Protein AF-A0A937DSA9-F1 (afdb_monomer_lite)

pLDDT: mean 87.04, std 11.41, range [37.66, 98.75]

Foldseek 3Di:
DAEEEPEDAPDDCVLLVADQAAYEYEAHDPQVLQQQCVVVVQFDQDALGDTGGDFPPDPDDDQQQEEEECDPVPVVQDPDDSRHDYDHPVLVVVVSVVLSVVRHHAYKYKYWFWAAADPVQIFIEIEIERGSVLNVVVVQAGHHDDPVCRHHRDGPAYEAEYAVQFDDCVRSVGPGRWHFYHYNVSRYTYTYVTSHSVSVVVNSLVVCCRPVVVVVHDRDPWDWDADPVRDIDTGDDDVPPCPLVVVVVVVVPDPWAEEEAEQDPVVQVVSCVVPNVRHDHNSSQQKGWPAWDFDQDPVPRDTDTGIDIDTDCVGPVVGHPYYHYPPHHNDYPVND

Secondary structure (DSSP, 8-state):
-EEEES---SS-SGGGT--S-SEEEES--HHHHHHHHHHTTSEEEPTTS-EEE--TT-SS--GGGEEEE-STTTTTTS--SSSSEEE-HHHHHHHHHHHHHHTTT--EEEEEEEESSSTTT-EEEEEEESSHHHHHHHHHHSBPPPHHHHTT---SEEEEEETT----HHHH--SSS-EEEEETTTTEEEEES---THHHHHHHHHHHHHHTGGGT-----EEEEE-TTS-EEEEE--TTSSHHHHHHHHHTTSSS-EEE--SSHHHHHHHHTTT-TT---HHHHHEEEEEEEEEE-TTT--EEEEEEEEE-TT-GGGG-SEEE-TT--S--GGG-

Structure (mmCIF, N/CA/C/O backbone):
data_AF-A0A937DSA9-F1
#
_entry.id   AF-A0A937DSA9-F1
#
loop_
_atom_site.group_PDB
_atom_site.id
_atom_site.type_symbol
_atom_site.label_atom_id
_atom_site.label_alt_id
_atom_site.label_comp_id
_atom_site.label_asym_id
_atom_site.label_entity_id
_atom_site.label_seq_id
_atom_site.pdbx_PDB_ins_code
_atom_site.Cartn_x
_atom_site.Cartn_y
_atom_site.Cartn_z
_atom_site.occupancy
_atom_site.B_iso_or_equiv
_atom_site.auth_seq_id
_atom_site.auth_comp_id
_atom_site.auth_asym_id
_atom_site.auth_atom_id
_atom_site.pdbx_PDB_model_num
ATOM 1 N N . MET A 1 1 ? -23.575 -11.717 -2.572 1.00 65.75 1 MET A N 1
ATOM 2 C CA . MET A 1 1 ? -22.185 -11.310 -2.845 1.00 65.75 1 MET A CA 1
ATOM 3 C C . MET A 1 1 ? -21.667 -12.220 -3.935 1.00 65.75 1 MET A C 1
ATOM 5 O O . MET A 1 1 ? -21.570 -13.418 -3.699 1.00 65.75 1 MET A O 1
ATOM 9 N N . HIS A 1 2 ? -21.428 -11.683 -5.125 1.00 84.00 2 HIS A N 1
ATOM 10 C CA . HIS A 1 2 ? -20.770 -12.436 -6.188 1.00 84.00 2 HIS A CA 1
ATOM 11 C C . HIS A 1 2 ? -19.258 -12.293 -5.998 1.00 84.00 2 HIS A C 1
ATOM 13 O O . HIS A 1 2 ? -18.759 -11.182 -5.804 1.00 84.00 2 HIS A O 1
ATOM 19 N N . GLN A 1 3 ? -18.545 -13.416 -5.975 1.00 86.69 3 GLN A N 1
ATOM 20 C CA . GLN A 1 3 ? -17.091 -13.437 -5.870 1.00 86.69 3 GLN A CA 1
ATOM 21 C C . GLN A 1 3 ? -16.529 -13.877 -7.216 1.00 86.69 3 GLN A C 1
ATOM 23 O O . GLN A 1 3 ? -16.854 -14.962 -7.688 1.00 86.69 3 GLN A O 1
ATOM 28 N N . ALA A 1 4 ? -15.705 -13.034 -7.827 1.00 80.12 4 ALA A N 1
ATOM 29 C CA . ALA A 1 4 ? -15.097 -13.292 -9.127 1.00 80.12 4 ALA A CA 1
ATOM 30 C C . ALA A 1 4 ? -13.593 -13.074 -9.032 1.00 80.12 4 ALA A C 1
ATOM 32 O O . ALA A 1 4 ? -13.147 -12.165 -8.341 1.00 80.12 4 ALA A O 1
ATOM 33 N N . GLY A 1 5 ? -12.785 -13.879 -9.708 1.00 76.56 5 GLY A N 1
ATOM 34 C CA . GLY A 1 5 ? -11.339 -13.732 -9.622 1.00 76.56 5 GLY A CA 1
ATOM 35 C C . GLY A 1 5 ? -10.576 -14.906 -10.199 1.00 76.56 5 GLY A C 1
ATOM 36 O O . GLY A 1 5 ? -11.158 -15.949 -10.472 1.00 76.56 5 GLY A O 1
ATOM 37 N N . PHE A 1 6 ? -9.265 -14.730 -10.372 1.00 75.50 6 PHE A N 1
ATOM 38 C CA . PHE A 1 6 ? -8.400 -15.791 -10.898 1.00 75.50 6 PHE A CA 1
ATOM 39 C C . PHE A 1 6 ? -8.337 -16.992 -9.942 1.00 75.50 6 PHE A C 1
ATOM 41 O O . PHE A 1 6 ? -8.497 -18.130 -10.364 1.00 75.50 6 PHE A O 1
ATOM 48 N N . VAL A 1 7 ? -8.158 -16.715 -8.646 1.00 83.62 7 VAL A N 1
ATOM 49 C CA . VAL A 1 7 ? -8.275 -17.679 -7.545 1.00 83.62 7 VAL A CA 1
ATOM 50 C C . VAL A 1 7 ? -8.908 -16.954 -6.359 1.00 83.62 7 VAL A C 1
ATOM 52 O O . VAL A 1 7 ? -8.457 -15.862 -5.994 1.00 83.62 7 VAL A O 1
ATOM 55 N N . VAL A 1 8 ? -9.946 -17.557 -5.773 1.00 87.25 8 VAL A N 1
ATOM 56 C CA . VAL A 1 8 ? -10.577 -17.087 -4.533 1.00 87.25 8 VAL A CA 1
ATOM 57 C C . VAL A 1 8 ? -9.969 -17.870 -3.358 1.00 87.25 8 VAL A C 1
ATOM 59 O O . VAL A 1 8 ? -10.088 -19.096 -3.333 1.00 87.25 8 VAL A O 1
ATOM 62 N N . PRO A 1 9 ? -9.289 -17.207 -2.407 1.00 86.88 9 PRO A N 1
ATOM 63 C CA . PRO A 1 9 ? -8.631 -17.868 -1.282 1.00 86.88 9 PRO A CA 1
ATOM 64 C C . PRO A 1 9 ? -9.639 -18.410 -0.259 1.00 86.88 9 PRO A C 1
ATOM 66 O O . PRO A 1 9 ? -10.728 -17.862 -0.087 1.00 86.88 9 PRO A O 1
ATOM 69 N N . LYS A 1 10 ? -9.239 -19.441 0.499 1.00 87.94 10 LYS A N 1
ATOM 70 C CA . LYS A 1 10 ? -10.049 -20.023 1.593 1.00 87.94 10 LYS A CA 1
ATOM 71 C C . LYS A 1 10 ? -10.333 -19.039 2.725 1.00 87.94 10 LYS A C 1
ATOM 73 O O . LYS A 1 10 ? -11.391 -19.090 3.346 1.00 87.94 10 LYS A O 1
ATOM 78 N N . PHE A 1 11 ? -9.373 -18.169 3.024 1.00 89.19 11 PHE A N 1
ATOM 79 C CA . PHE A 1 11 ? -9.522 -17.134 4.039 1.00 89.19 11 PHE A CA 1
ATOM 80 C C . PHE A 1 11 ? -10.120 -15.897 3.374 1.00 89.19 11 PHE A C 1
ATOM 82 O O . PHE A 1 11 ? -9.435 -15.256 2.578 1.00 89.19 11 PHE A O 1
ATOM 89 N N . GLY A 1 12 ? -11.378 -15.577 3.682 1.00 89.88 12 GLY A N 1
ATOM 90 C CA . GLY A 1 12 ? -12.133 -14.477 3.080 1.00 89.88 12 GLY A CA 1
ATOM 91 C C . GLY A 1 12 ? -11.946 -13.127 3.783 1.00 89.88 12 GLY A C 1
ATOM 92 O O . GLY A 1 12 ? -10.879 -12.817 4.318 1.00 89.88 12 GLY A O 1
ATOM 93 N N . LEU A 1 13 ? -12.980 -12.284 3.732 1.00 93.38 13 LEU A N 1
ATOM 94 C CA . LEU A 1 13 ? -12.979 -10.919 4.286 1.00 93.38 13 LEU A CA 1
ATOM 95 C C . LEU A 1 13 ? -13.722 -10.805 5.628 1.00 93.38 13 LEU A C 1
ATOM 97 O O . LEU A 1 13 ? -13.821 -9.715 6.191 1.00 93.38 13 LEU A O 1
ATOM 101 N N . GLU A 1 14 ? -14.242 -11.912 6.151 1.00 88.06 14 GLU A N 1
ATOM 102 C CA . GLU A 1 14 ? -15.124 -11.956 7.320 1.00 88.06 14 GLU A CA 1
ATOM 103 C C . GLU A 1 14 ? -14.424 -11.428 8.576 1.00 88.06 14 GLU A C 1
ATOM 105 O O . GLU A 1 14 ? -15.036 -10.727 9.382 1.00 88.06 14 GLU A O 1
ATOM 110 N N . ALA A 1 15 ? -13.121 -11.699 8.707 1.00 88.75 15 ALA A N 1
ATOM 111 C CA . ALA A 1 15 ? -12.294 -11.231 9.819 1.00 88.75 15 ALA A CA 1
ATOM 112 C C . ALA A 1 15 ? -12.165 -9.696 9.881 1.00 88.75 15 ALA A C 1
ATOM 114 O O . ALA A 1 15 ? -11.879 -9.155 10.943 1.00 88.75 15 ALA A O 1
ATOM 115 N N . LEU A 1 16 ? -12.422 -8.988 8.773 1.00 93.75 16 LEU A N 1
ATOM 116 C CA . LEU A 1 16 ? -12.436 -7.520 8.723 1.00 93.75 16 LEU A CA 1
ATOM 117 C C . LEU A 1 16 ? -13.778 -6.930 9.188 1.00 93.75 16 LEU A C 1
ATOM 119 O O . LEU A 1 16 ? -13.956 -5.718 9.198 1.00 93.75 16 LEU A O 1
ATOM 123 N N . GLY A 1 17 ? -14.771 -7.768 9.503 1.00 94.12 17 GLY A N 1
ATOM 124 C CA . GLY A 1 17 ? -16.125 -7.320 9.835 1.00 94.12 17 GLY A CA 1
ATOM 125 C C . GLY A 1 17 ? -16.940 -6.830 8.631 1.00 94.12 17 GLY A C 1
ATOM 126 O O . GLY A 1 17 ? -18.066 -6.363 8.813 1.00 94.12 17 GLY A O 1
ATOM 127 N N . LEU A 1 18 ? -16.413 -6.960 7.407 1.00 94.50 18 LEU A N 1
ATOM 128 C CA . LEU A 1 18 ? -17.115 -6.622 6.169 1.00 94.50 18 LEU A CA 1
ATOM 129 C C . LEU A 1 18 ? -18.318 -7.551 5.959 1.00 94.50 18 LEU A C 1
ATOM 131 O O . LEU A 1 18 ? -18.218 -8.772 6.064 1.00 94.50 18 LEU A O 1
ATOM 135 N N . LYS A 1 19 ? -19.474 -6.958 5.651 1.00 92.00 19 LYS A N 1
ATOM 136 C CA . LYS A 1 19 ? -20.753 -7.657 5.436 1.00 92.00 19 LYS A CA 1
ATOM 137 C C . LYS A 1 19 ? -21.491 -7.038 4.252 1.00 92.00 19 LYS A C 1
ATOM 139 O O . LYS A 1 19 ? -21.158 -5.933 3.844 1.00 92.00 19 LYS A O 1
ATOM 144 N N . ASN A 1 20 ? -22.465 -7.763 3.698 1.00 93.38 20 ASN A N 1
ATOM 145 C CA . ASN A 1 20 ? -23.360 -7.308 2.621 1.00 93.38 20 ASN A CA 1
ATOM 146 C C . ASN A 1 20 ? -22.667 -6.517 1.495 1.00 93.38 20 ASN A C 1
ATOM 148 O O . ASN A 1 20 ? -23.190 -5.500 1.042 1.00 93.38 20 ASN A O 1
ATOM 152 N N . LEU A 1 21 ? -21.479 -6.950 1.069 1.00 95.81 21 LEU A N 1
ATOM 153 C CA . LEU A 1 21 ? -20.767 -6.327 -0.048 1.00 95.81 21 LEU A CA 1
ATOM 154 C C . LEU A 1 21 ? -21.516 -6.580 -1.362 1.00 95.81 21 LEU A C 1
ATOM 156 O O . LEU A 1 21 ? -22.313 -7.522 -1.457 1.00 95.81 21 LEU A O 1
ATOM 160 N N . GLY A 1 22 ? -21.233 -5.747 -2.363 1.00 95.50 22 GLY A N 1
ATOM 161 C CA . GLY A 1 22 ? -21.621 -5.992 -3.749 1.00 95.50 22 GLY A CA 1
ATOM 162 C C . GLY A 1 22 ? -20.823 -7.162 -4.330 1.00 95.50 22 GLY A C 1
ATOM 163 O O . GLY A 1 22 ? -20.915 -8.302 -3.859 1.00 95.50 22 GLY A O 1
ATOM 164 N N . ASN A 1 23 ? -20.027 -6.879 -5.352 1.00 96.06 23 ASN A N 1
ATOM 165 C CA . ASN A 1 23 ? -19.083 -7.827 -5.932 1.00 96.06 23 ASN A CA 1
ATOM 166 C C . ASN A 1 23 ? -17.733 -7.776 -5.209 1.00 96.06 23 ASN A C 1
ATOM 168 O O . ASN A 1 23 ? -17.269 -6.710 -4.807 1.00 96.06 23 ASN A O 1
ATOM 172 N N . VAL A 1 24 ? -17.072 -8.924 -5.075 1.00 97.31 24 VAL A N 1
ATOM 173 C C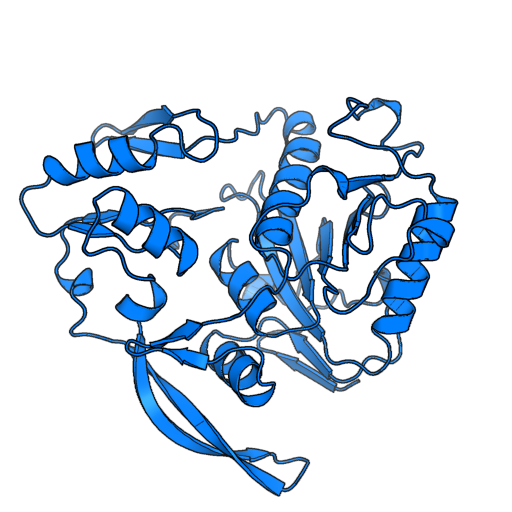A . VAL A 1 24 ? -15.692 -8.996 -4.580 1.00 97.31 24 VAL A CA 1
ATOM 174 C C . VAL A 1 24 ? -14.809 -9.600 -5.662 1.00 97.31 24 VAL A C 1
ATOM 176 O O . VAL A 1 24 ? -14.986 -10.758 -6.044 1.00 97.31 24 VAL A O 1
ATOM 179 N N . TYR A 1 25 ? -13.866 -8.801 -6.155 1.00 97.31 25 TYR A N 1
ATOM 180 C CA . TYR A 1 25 ? -12.974 -9.149 -7.251 1.00 97.31 25 TYR A CA 1
ATOM 181 C C . TYR A 1 25 ? -11.598 -9.564 -6.729 1.00 97.31 25 TYR A C 1
ATOM 183 O O . TYR A 1 25 ? -10.805 -8.724 -6.304 1.00 97.31 25 TYR A O 1
ATOM 191 N N . TRP A 1 26 ? -11.294 -10.854 -6.778 1.00 96.62 26 TRP A N 1
ATOM 192 C CA . TRP A 1 26 ? -10.075 -11.441 -6.235 1.00 96.62 26 TRP A CA 1
ATOM 193 C C . TRP A 1 26 ? -8.975 -11.557 -7.283 1.00 96.62 26 TRP A C 1
ATOM 195 O O . TRP A 1 26 ? -9.138 -12.177 -8.334 1.00 96.62 26 TRP A O 1
ATOM 205 N N . ASN A 1 27 ? -7.809 -11.001 -6.968 1.00 95.44 27 ASN A N 1
ATOM 206 C CA . ASN A 1 27 ? -6.560 -11.248 -7.677 1.00 95.44 27 ASN A CA 1
ATOM 207 C C . ASN A 1 27 ? -6.640 -11.040 -9.206 1.00 95.44 27 ASN A C 1
ATOM 209 O O . ASN A 1 27 ? -5.897 -11.680 -9.950 1.00 95.44 27 ASN A O 1
ATOM 213 N N . LEU A 1 28 ? -7.485 -10.109 -9.679 1.00 94.75 28 LEU A N 1
ATOM 214 C CA . LEU A 1 28 ? -7.704 -9.846 -11.110 1.00 94.75 28 LEU A CA 1
ATOM 215 C C . LEU A 1 28 ? -6.396 -9.627 -11.884 1.00 94.75 28 LEU A C 1
ATOM 217 O O . LEU A 1 28 ? -5.426 -9.076 -11.362 1.00 94.75 28 LEU A O 1
ATOM 221 N N . GLN A 1 29 ? -6.352 -10.025 -13.150 1.00 90.44 29 GLN A N 1
ATOM 222 C CA . GLN A 1 29 ? -5.177 -9.767 -13.982 1.00 90.44 29 GLN A CA 1
ATOM 223 C C . GLN A 1 29 ? -5.177 -8.331 -14.521 1.00 90.44 29 GLN A C 1
ATOM 225 O O . GLN A 1 29 ? -6.181 -7.624 -14.453 1.00 90.44 29 GLN A O 1
ATOM 230 N N . VAL A 1 30 ? -4.025 -7.885 -15.035 1.00 90.94 30 VAL A N 1
ATOM 231 C CA . VAL A 1 30 ? -3.841 -6.506 -15.527 1.00 90.94 30 VAL A CA 1
ATOM 232 C C . VAL A 1 30 ? -4.915 -6.094 -16.545 1.00 90.94 30 VAL A C 1
ATOM 234 O O . VAL A 1 30 ? -5.466 -5.014 -16.351 1.00 90.94 30 VAL A O 1
ATOM 237 N N . PRO A 1 31 ? -5.277 -6.911 -17.560 1.00 91.06 31 PRO A N 1
ATOM 238 C CA . PRO A 1 31 ? -6.318 -6.528 -18.518 1.00 91.06 31 PRO A CA 1
ATOM 239 C C . PRO A 1 31 ? -7.671 -6.248 -17.847 1.00 91.06 31 PRO A C 1
ATOM 241 O O . PRO A 1 31 ? -8.217 -5.162 -18.009 1.00 91.06 31 PRO A O 1
ATOM 244 N N . SER A 1 32 ? -8.135 -7.150 -16.976 1.00 92.88 32 SER A N 1
ATOM 245 C CA . SER A 1 32 ? -9.397 -6.986 -16.241 1.00 92.88 32 SER A CA 1
ATOM 246 C C . SER A 1 32 ? -9.381 -5.764 -15.319 1.00 92.88 32 SER A C 1
ATOM 248 O O . SER A 1 32 ? -10.377 -5.063 -15.195 1.00 92.88 32 SER A O 1
ATOM 250 N N . LEU A 1 33 ? -8.242 -5.458 -14.689 1.00 95.00 33 LEU A N 1
ATOM 251 C CA . LEU A 1 33 ? -8.103 -4.245 -13.878 1.00 95.00 33 LEU A CA 1
ATOM 252 C C . LEU A 1 33 ? -8.172 -2.965 -14.720 1.00 95.00 33 LEU A C 1
ATOM 254 O O . LEU A 1 33 ? -8.719 -1.965 -14.261 1.00 95.00 33 LEU A O 1
ATOM 258 N N . TYR A 1 34 ? -7.620 -2.983 -15.934 1.00 93.94 34 TYR A N 1
ATOM 259 C CA . TYR A 1 34 ? -7.738 -1.872 -16.878 1.00 93.94 34 TYR A CA 1
ATOM 260 C C . TYR A 1 34 ? -9.187 -1.679 -17.334 1.00 93.94 34 TYR A C 1
ATOM 262 O O . TYR A 1 34 ? -9.682 -0.554 -17.318 1.00 93.94 34 TYR A O 1
ATOM 270 N N . GLU A 1 35 ? -9.870 -2.765 -17.695 1.00 93.12 35 GLU A N 1
ATOM 271 C CA . GLU A 1 35 ? -11.277 -2.744 -18.103 1.00 93.12 35 GLU A CA 1
ATOM 272 C C . GLU A 1 35 ? -12.171 -2.188 -16.993 1.00 93.12 35 GLU A C 1
ATOM 274 O O . GLU A 1 35 ? -12.947 -1.266 -17.235 1.00 93.12 35 GLU A O 1
ATOM 279 N N . GLU A 1 36 ? -12.020 -2.680 -15.760 1.00 96.19 36 GLU A N 1
ATOM 280 C CA . GLU A 1 36 ? -12.760 -2.176 -14.601 1.00 96.19 36 GLU A CA 1
ATOM 281 C C . GLU A 1 36 ? -12.474 -0.693 -14.353 1.00 96.19 36 GLU A C 1
ATOM 283 O O . GLU A 1 36 ? -13.411 0.090 -14.187 1.00 96.19 36 GLU A O 1
ATOM 288 N N . ALA A 1 37 ? -11.203 -0.276 -14.386 1.00 96.62 37 ALA A N 1
ATOM 289 C CA . ALA A 1 37 ? -10.831 1.119 -14.161 1.00 96.62 37 ALA A CA 1
ATOM 290 C C . ALA A 1 37 ? -11.440 2.063 -15.214 1.00 96.62 37 ALA A C 1
ATOM 292 O O . ALA A 1 37 ? -11.914 3.149 -14.871 1.00 96.62 37 ALA A O 1
ATOM 293 N N . VAL A 1 38 ? -11.467 1.658 -16.488 1.00 95.12 38 VAL A N 1
ATOM 294 C CA . VAL A 1 38 ? -12.076 2.448 -17.572 1.00 95.12 38 VAL A CA 1
ATOM 295 C C . VAL A 1 38 ? -13.602 2.448 -17.453 1.00 95.12 38 VAL A C 1
ATOM 297 O O . VAL A 1 38 ? -14.215 3.517 -17.471 1.00 95.12 38 VAL A O 1
ATOM 300 N N . ARG A 1 39 ? -14.226 1.279 -17.252 1.00 96.25 39 ARG A N 1
ATOM 301 C CA . ARG A 1 39 ? -15.688 1.130 -17.136 1.00 96.25 39 ARG A CA 1
ATOM 302 C C . ARG A 1 39 ? -16.254 1.937 -15.968 1.00 96.25 39 ARG A C 1
ATOM 304 O O . ARG A 1 39 ? -17.297 2.577 -16.099 1.00 96.25 39 ARG A O 1
ATOM 311 N N . ARG A 1 40 ? -15.532 1.958 -14.845 1.00 95.88 40 ARG A N 1
ATOM 312 C CA . ARG A 1 40 ? -15.874 2.714 -13.628 1.00 95.88 40 ARG A CA 1
ATOM 313 C C . ARG A 1 40 ? -15.462 4.184 -13.679 1.00 95.88 40 ARG A C 1
ATOM 315 O O . ARG A 1 40 ? -15.725 4.913 -12.727 1.00 95.88 40 ARG A O 1
ATOM 322 N N . ARG A 1 41 ? -14.849 4.637 -14.780 1.00 96.44 41 ARG A N 1
ATOM 323 C CA . ARG A 1 41 ? -14.350 6.012 -14.966 1.00 96.44 41 ARG A CA 1
ATOM 324 C C . ARG A 1 41 ? -13.352 6.439 -13.885 1.00 96.44 41 ARG A C 1
ATOM 326 O O . ARG A 1 41 ? -13.283 7.608 -13.514 1.00 96.44 41 ARG A O 1
ATOM 333 N N . GLU A 1 42 ? -12.564 5.492 -13.392 1.00 96.88 42 GLU A N 1
ATOM 334 C CA . GLU A 1 42 ? -11.498 5.737 -12.418 1.00 96.88 42 GLU A CA 1
ATOM 335 C C . GLU A 1 42 ? -10.250 6.351 -13.071 1.00 96.88 42 GLU A C 1
ATOM 337 O O . GLU A 1 42 ? -9.441 7.012 -12.415 1.00 96.88 42 GLU A O 1
ATOM 342 N N . GLY A 1 43 ? -10.085 6.133 -14.376 1.00 93.69 43 GLY A N 1
ATOM 343 C CA . GLY A 1 43 ? -8.969 6.638 -15.158 1.00 93.69 43 GLY A CA 1
ATOM 344 C C . GLY A 1 43 ? -9.224 6.560 -16.657 1.00 93.69 43 GLY A C 1
ATOM 345 O O . GLY A 1 43 ? -10.264 6.086 -17.112 1.00 93.69 43 GLY A O 1
ATOM 346 N N . VAL A 1 44 ? -8.248 7.036 -17.423 1.00 91.56 44 VAL A N 1
ATOM 347 C CA . VAL A 1 44 ? -8.240 6.990 -18.889 1.00 91.56 44 VAL A CA 1
ATOM 348 C C . VAL A 1 44 ? -6.950 6.353 -19.381 1.00 91.56 44 VAL A C 1
ATOM 350 O O . VAL A 1 44 ? -5.911 6.450 -18.730 1.00 91.56 44 VAL A O 1
ATOM 353 N N . VAL A 1 45 ? -6.998 5.709 -20.540 1.00 90.56 45 VAL A N 1
ATOM 354 C CA . VAL A 1 45 ? -5.808 5.133 -21.168 1.00 90.56 45 VAL A CA 1
ATOM 355 C C . VAL A 1 45 ? -5.153 6.212 -22.026 1.00 90.56 45 VAL A C 1
ATOM 357 O O . VAL A 1 45 ? -5.779 6.746 -22.937 1.00 90.56 45 VAL A O 1
ATOM 360 N N . ALA A 1 46 ? -3.906 6.561 -21.720 1.00 84.25 46 ALA A N 1
ATOM 361 C CA . ALA A 1 46 ? -3.134 7.499 -22.527 1.00 84.25 46 ALA A CA 1
ATOM 362 C C . ALA A 1 46 ? -2.542 6.828 -23.772 1.00 84.25 46 ALA A C 1
ATOM 364 O O . ALA A 1 46 ? -2.429 5.599 -23.852 1.00 84.25 46 ALA A O 1
ATOM 365 N N . GLU A 1 47 ? -2.080 7.651 -24.716 1.00 77.25 47 GLU A N 1
ATOM 366 C CA . GLU A 1 47 ? -1.241 7.187 -25.817 1.00 77.25 47 GLU A CA 1
ATOM 367 C C . GLU A 1 47 ? -0.062 6.359 -25.272 1.00 77.25 47 GLU A C 1
ATOM 369 O O . GLU A 1 47 ? 0.623 6.748 -24.322 1.00 77.25 47 GLU A O 1
ATOM 374 N N . GLY A 1 48 ? 0.136 5.169 -25.840 1.00 73.12 48 GLY A N 1
ATOM 375 C CA . GLY A 1 48 ? 1.117 4.201 -25.353 1.00 73.12 48 GLY A CA 1
ATOM 376 C C . GLY A 1 48 ? 0.609 3.256 -24.261 1.00 73.12 48 GLY A C 1
ATOM 377 O O . GLY A 1 48 ? 1.381 2.427 -23.811 1.00 73.12 48 GLY A O 1
ATOM 378 N N . GLY A 1 49 ? -0.660 3.315 -23.843 1.00 79.38 49 GLY A N 1
ATOM 379 C CA . GLY A 1 49 ? -1.292 2.270 -23.022 1.00 79.38 49 GLY A CA 1
ATOM 380 C C . GLY A 1 49 ? -1.129 2.409 -21.503 1.00 79.38 49 GLY A C 1
ATOM 381 O O . GLY A 1 49 ? -1.527 1.518 -20.751 1.00 79.38 49 GLY A O 1
ATOM 382 N N . ALA A 1 50 ? -0.567 3.516 -21.017 1.00 84.44 50 ALA A N 1
ATOM 383 C CA . ALA A 1 50 ? -0.527 3.800 -19.584 1.00 84.44 50 ALA A CA 1
ATOM 384 C C . ALA A 1 50 ? -1.925 4.180 -19.063 1.00 84.44 50 ALA A C 1
ATOM 386 O O . ALA A 1 50 ? -2.589 5.032 -19.654 1.00 84.44 50 ALA A O 1
ATOM 387 N N . LEU A 1 51 ? -2.347 3.603 -17.933 1.00 89.00 51 LEU A N 1
ATOM 388 C CA . LEU A 1 51 ? -3.535 4.067 -17.215 1.00 89.00 51 LEU A CA 1
ATOM 389 C C . LEU A 1 51 ? -3.209 5.368 -16.466 1.00 89.00 51 LEU A C 1
ATOM 391 O O . LEU A 1 51 ? -2.311 5.409 -15.622 1.00 89.00 51 LEU A O 1
ATOM 395 N N . VAL A 1 52 ? -3.945 6.430 -16.775 1.00 91.06 52 VAL A N 1
ATOM 396 C CA . VAL A 1 52 ? -3.834 7.749 -16.151 1.00 91.06 52 VAL A CA 1
ATOM 397 C C . VAL A 1 52 ? -5.010 7.956 -15.209 1.00 91.06 52 VAL A C 1
ATOM 399 O O . VAL A 1 52 ? -6.166 7.907 -15.620 1.00 91.06 52 VAL A O 1
ATOM 402 N N . VAL A 1 53 ? -4.700 8.234 -13.945 1.00 94.56 53 VAL A N 1
ATOM 403 C CA . VAL A 1 53 ? -5.676 8.464 -12.871 1.00 94.56 53 VAL A CA 1
ATOM 404 C C . VAL A 1 53 ? -5.449 9.828 -12.226 1.00 94.56 53 VAL A C 1
ATOM 406 O O . VAL A 1 53 ? -4.378 10.427 -12.366 1.00 94.56 53 VAL A O 1
ATOM 409 N N . ARG A 1 54 ? -6.449 10.321 -11.492 1.00 91.94 54 ARG A N 1
ATOM 410 C CA . ARG A 1 54 ? -6.352 11.552 -10.697 1.00 91.94 54 ARG A CA 1
ATOM 411 C C . ARG A 1 54 ? -6.530 11.221 -9.220 1.00 91.94 54 ARG A C 1
ATOM 413 O O . ARG A 1 54 ? -7.500 10.574 -8.856 1.00 91.94 54 ARG A O 1
ATOM 420 N N . THR A 1 55 ? -5.624 11.710 -8.375 1.00 91.50 55 THR A N 1
ATOM 421 C CA . THR A 1 55 ? -5.660 11.476 -6.917 1.00 91.50 55 THR A CA 1
ATOM 422 C C . THR A 1 55 ? -6.287 12.640 -6.135 1.00 91.50 55 THR A C 1
ATOM 424 O O . THR A 1 55 ? -6.177 12.713 -4.914 1.00 91.50 55 THR A O 1
ATOM 427 N N . GLY A 1 56 ? -6.935 13.575 -6.836 1.00 87.62 56 GLY A N 1
ATOM 428 C CA . GLY A 1 56 ? -7.572 14.741 -6.227 1.00 87.62 56 GLY A CA 1
ATOM 429 C C . GLY A 1 56 ? -6.578 15.660 -5.512 1.00 87.62 56 GLY A C 1
ATOM 430 O O . GLY A 1 56 ? -5.493 15.936 -6.024 1.00 87.62 56 GLY A O 1
ATOM 431 N N . ILE A 1 57 ? -6.976 16.142 -4.333 1.00 85.81 57 ILE A N 1
ATOM 432 C CA . ILE A 1 57 ? -6.224 17.104 -3.511 1.00 85.81 57 ILE A CA 1
ATOM 433 C C . ILE A 1 57 ? -4.903 16.492 -3.021 1.00 85.81 57 ILE A C 1
ATOM 435 O O . ILE A 1 57 ? -3.846 17.125 -3.077 1.00 85.81 57 ILE A O 1
ATOM 439 N N . HIS A 1 58 ? -4.942 15.229 -2.594 1.00 87.56 58 HIS A N 1
ATOM 440 C CA . HIS A 1 58 ? -3.772 14.520 -2.091 1.00 87.56 58 HIS A CA 1
ATOM 441 C C . HIS A 1 58 ? -2.929 13.997 -3.256 1.00 87.56 58 HIS A C 1
ATOM 443 O O . HIS A 1 58 ? -3.116 12.897 -3.775 1.00 87.56 58 HIS A O 1
ATOM 449 N N . THR A 1 59 ? -1.956 14.801 -3.678 1.00 85.88 59 THR A N 1
ATOM 450 C CA . THR A 1 59 ? -0.967 14.407 -4.696 1.00 85.88 59 THR A CA 1
ATOM 451 C C . THR A 1 59 ? 0.307 13.824 -4.085 1.00 85.88 59 THR A C 1
ATOM 453 O O . THR A 1 59 ? 1.245 13.490 -4.808 1.00 85.88 59 THR A O 1
ATOM 456 N N . GLY A 1 60 ? 0.366 13.678 -2.762 1.00 85.75 60 GLY A N 1
ATOM 457 C CA . GLY A 1 60 ? 1.503 13.171 -2.003 1.00 85.75 60 GLY A CA 1
ATOM 458 C C . GLY A 1 60 ? 1.059 12.562 -0.678 1.00 85.75 60 GLY A C 1
ATOM 459 O O . GLY A 1 60 ? -0.131 12.379 -0.443 1.00 85.75 60 GLY A O 1
ATOM 460 N N . ARG A 1 61 ? 2.036 12.239 0.176 1.00 86.31 61 ARG A N 1
ATOM 461 C CA . ARG A 1 61 ? 1.749 11.661 1.493 1.00 86.31 61 ARG A CA 1
ATOM 462 C C . ARG A 1 61 ? 1.044 12.656 2.407 1.00 86.31 61 ARG A C 1
ATOM 464 O O . ARG A 1 61 ? 1.312 13.854 2.315 1.00 86.31 61 ARG A O 1
ATOM 471 N N . SER A 1 62 ? 0.321 12.109 3.375 1.00 89.00 62 SER A N 1
ATOM 472 C CA . SER A 1 62 ? -0.324 12.816 4.479 1.00 89.00 62 SER A CA 1
ATOM 473 C C . SER A 1 62 ? 0.260 12.377 5.840 1.00 89.00 62 SER A C 1
ATOM 475 O O . SER A 1 62 ? -0.403 11.689 6.613 1.00 89.00 62 SER A O 1
ATOM 477 N N . PRO A 1 63 ? 1.524 12.729 6.185 1.00 85.38 63 PRO A N 1
ATOM 478 C CA . PRO A 1 63 ? 2.165 12.251 7.418 1.00 85.38 63 PRO A CA 1
ATOM 479 C C . PRO A 1 63 ? 1.406 12.641 8.692 1.00 85.38 63 PRO A C 1
ATOM 481 O O . PRO A 1 63 ? 1.378 11.880 9.655 1.00 85.38 63 PRO A O 1
ATOM 484 N N . ASN A 1 64 ? 0.761 13.810 8.673 1.00 90.00 64 ASN A N 1
ATOM 485 C CA . ASN A 1 64 ? -0.026 14.324 9.791 1.00 90.00 64 ASN A CA 1
ATOM 486 C C . ASN A 1 64 ? -1.368 13.602 9.969 1.00 90.00 64 ASN A C 1
ATOM 488 O O . ASN A 1 64 ? -2.027 13.825 10.980 1.00 90.00 64 ASN A O 1
ATOM 492 N N . ASP A 1 65 ? -1.735 12.696 9.065 1.00 95.94 65 ASP A N 1
ATOM 493 C CA . ASP A 1 65 ? -2.984 11.931 9.102 1.00 95.94 65 ASP A CA 1
ATOM 494 C C . ASP A 1 65 ? -2.748 10.443 9.411 1.00 95.94 65 ASP A C 1
ATOM 496 O O . ASP A 1 65 ? -3.681 9.645 9.433 1.00 95.94 65 ASP A O 1
ATOM 500 N N . LYS A 1 66 ? -1.501 10.047 9.705 1.00 97.56 66 LYS A N 1
ATOM 501 C CA . LYS A 1 66 ? -1.175 8.690 10.161 1.00 97.56 66 LYS A CA 1
ATOM 502 C C . LYS A 1 66 ? -1.330 8.557 11.673 1.00 97.56 66 LYS A C 1
ATOM 504 O O . LYS A 1 66 ? -0.783 9.371 12.415 1.00 97.56 66 LYS A O 1
ATOM 509 N N . PHE A 1 67 ? -2.024 7.519 12.120 1.00 98.19 67 PHE A N 1
ATOM 510 C CA . PHE A 1 67 ? -2.249 7.196 13.525 1.00 98.19 67 PHE A CA 1
ATOM 511 C C . PHE A 1 67 ? -1.966 5.715 13.782 1.00 98.19 67 PHE A C 1
ATOM 513 O O . PHE A 1 67 ? -2.149 4.878 12.898 1.00 98.19 67 PHE A O 1
ATOM 520 N N . ILE A 1 68 ? -1.511 5.391 14.987 1.00 98.56 68 ILE A N 1
ATOM 521 C CA . ILE A 1 68 ? -1.256 4.022 15.440 1.00 98.56 68 ILE A CA 1
ATOM 522 C C . ILE A 1 68 ? -2.096 3.785 16.691 1.00 98.56 68 ILE A C 1
ATOM 524 O O . ILE A 1 68 ? -2.070 4.606 17.607 1.00 98.56 68 ILE A O 1
ATOM 528 N N . VAL A 1 69 ? -2.861 2.695 16.715 1.00 98.50 69 VAL A N 1
ATOM 529 C CA . VAL A 1 69 ? -3.673 2.323 17.879 1.00 98.50 69 VAL A CA 1
ATOM 530 C C . VAL A 1 69 ? -2.753 2.101 19.070 1.00 98.50 69 VAL A C 1
ATOM 532 O O . VAL A 1 69 ? -1.815 1.317 18.961 1.00 98.50 69 VAL A O 1
ATOM 535 N N . GLU A 1 70 ? -2.998 2.799 20.178 1.00 98.00 70 GLU A N 1
ATOM 536 C CA . GLU A 1 70 ? -2.252 2.632 21.429 1.00 98.00 70 GLU A CA 1
ATOM 537 C C . GLU A 1 70 ? -2.961 1.598 22.316 1.00 98.00 70 GLU A C 1
ATOM 539 O O . GLU A 1 70 ? -3.948 1.899 22.986 1.00 98.00 70 GLU A O 1
ATOM 544 N N . ASP A 1 71 ? -2.469 0.362 22.302 1.00 97.25 71 ASP A N 1
ATOM 545 C CA . ASP A 1 71 ? -3.001 -0.767 23.066 1.00 97.25 71 ASP A CA 1
ATOM 546 C C . ASP A 1 71 ? -1.865 -1.572 23.724 1.00 97.25 71 ASP A C 1
ATOM 548 O O . ASP A 1 71 ? -0.712 -1.140 23.756 1.00 97.25 71 ASP A O 1
ATOM 552 N N . GLY A 1 72 ? -2.183 -2.735 24.297 1.00 96.94 72 GLY A N 1
ATOM 553 C CA . GLY A 1 72 ? -1.184 -3.582 24.956 1.00 96.94 72 GLY A CA 1
ATOM 554 C C . GLY A 1 72 ? -0.048 -4.048 24.036 1.00 96.94 72 GLY A C 1
ATOM 555 O O . GLY A 1 72 ? 1.068 -4.220 24.520 1.00 96.94 72 GLY A O 1
ATOM 556 N N . GLU A 1 73 ? -0.306 -4.207 22.735 1.00 94.94 73 GLU A N 1
ATOM 557 C CA . GLU A 1 73 ? 0.679 -4.659 21.743 1.00 94.94 73 GLU A CA 1
ATOM 558 C C . GLU A 1 73 ? 1.617 -3.518 21.331 1.00 94.94 73 GLU A C 1
ATOM 560 O O . GLU A 1 73 ? 2.828 -3.699 21.192 1.00 94.94 73 GLU A O 1
ATOM 565 N N . SER A 1 74 ? 1.083 -2.312 21.134 1.00 95.56 74 SER A N 1
ATOM 566 C CA . SER A 1 74 ? 1.855 -1.198 20.576 1.00 95.56 74 SER A CA 1
ATOM 567 C C . SER A 1 74 ? 2.514 -0.304 21.630 1.00 95.56 74 SER A C 1
ATOM 569 O O . SER A 1 74 ? 3.593 0.238 21.376 1.00 95.56 74 SER A O 1
ATOM 571 N N . LYS A 1 75 ? 1.917 -0.153 22.821 1.00 93.81 75 LYS A N 1
ATOM 572 C CA . LYS A 1 75 ? 2.290 0.885 23.800 1.00 93.81 75 LYS A CA 1
ATOM 573 C C . LYS A 1 75 ? 3.774 0.896 24.166 1.00 93.81 75 LYS A C 1
ATOM 575 O O . LYS A 1 75 ? 4.362 1.970 24.253 1.00 93.81 75 LYS A O 1
ATOM 580 N N . GLY A 1 76 ? 4.375 -0.280 24.353 1.00 94.62 76 GLY A N 1
ATOM 581 C CA . GLY A 1 76 ? 5.795 -0.431 24.701 1.00 94.62 76 GLY A CA 1
ATOM 582 C C . GLY A 1 76 ? 6.747 -0.600 23.512 1.00 94.62 76 GLY A C 1
ATOM 583 O O . GLY A 1 76 ? 7.954 -0.670 23.718 1.00 94.62 76 GLY A O 1
ATOM 584 N N . ARG A 1 77 ? 6.226 -0.705 22.284 1.00 94.50 77 ARG A N 1
ATOM 585 C CA . ARG A 1 77 ? 7.002 -1.058 21.079 1.00 94.50 77 ARG A CA 1
ATOM 586 C C . ARG A 1 77 ? 7.161 0.094 20.091 1.00 94.50 77 ARG A C 1
ATOM 588 O O . ARG A 1 77 ? 8.009 0.029 19.205 1.00 94.50 77 ARG A O 1
ATOM 595 N N . ILE A 1 78 ? 6.330 1.125 20.207 1.00 96.62 78 ILE A N 1
ATOM 596 C CA . ILE A 1 78 ? 6.301 2.254 19.280 1.00 96.62 78 ILE A CA 1
ATOM 597 C C . ILE A 1 78 ? 7.044 3.453 19.871 1.00 96.62 78 ILE A C 1
ATOM 599 O O . ILE A 1 78 ? 6.823 3.843 21.013 1.00 96.62 78 ILE A O 1
ATOM 603 N N . ASP A 1 79 ? 7.891 4.076 19.051 1.00 96.06 79 ASP A N 1
ATOM 604 C CA . ASP A 1 79 ? 8.495 5.378 19.340 1.00 96.06 79 ASP A CA 1
ATOM 605 C C . ASP A 1 79 ? 7.469 6.496 19.091 1.00 96.06 79 ASP A C 1
ATOM 607 O O . ASP A 1 79 ? 7.289 6.959 17.958 1.00 96.06 79 ASP A O 1
ATOM 611 N N . TRP A 1 80 ? 6.713 6.852 20.130 1.00 97.12 80 TRP A N 1
ATOM 612 C CA . TRP A 1 80 ? 5.610 7.813 20.064 1.00 97.12 80 TRP A CA 1
ATOM 613 C C . TRP A 1 80 ? 6.095 9.254 19.855 1.00 97.12 80 TRP A C 1
ATOM 615 O O . TRP A 1 80 ? 7.033 9.720 20.497 1.00 97.12 80 TRP A O 1
ATOM 625 N N . GLY A 1 81 ? 5.410 10.013 18.994 1.00 93.12 81 GLY A N 1
ATOM 626 C CA . GLY A 1 81 ? 5.754 11.417 18.763 1.00 93.12 81 GLY A CA 1
ATOM 627 C C . GLY A 1 81 ? 5.022 12.044 17.582 1.00 93.12 81 GLY A C 1
ATOM 628 O O . GLY A 1 81 ? 3.955 11.596 17.172 1.00 93.12 81 GLY A O 1
ATOM 629 N N . LYS A 1 82 ? 5.618 13.087 16.987 1.00 89.56 82 LYS A N 1
ATOM 630 C CA . LYS A 1 82 ? 5.014 13.812 15.849 1.00 89.56 82 LYS A CA 1
ATOM 631 C C . LYS A 1 82 ? 4.745 12.911 14.637 1.00 89.56 82 LYS A C 1
ATOM 633 O O . LYS A 1 82 ? 3.789 13.144 13.906 1.00 89.56 82 LYS A O 1
ATOM 638 N N . THR A 1 83 ? 5.591 11.901 14.426 1.00 88.75 83 THR A N 1
ATOM 639 C CA . THR A 1 83 ? 5.478 10.958 13.302 1.00 88.75 83 THR A CA 1
ATOM 640 C C . THR A 1 83 ? 4.529 9.801 13.613 1.00 88.75 83 THR A C 1
ATOM 642 O O . THR A 1 83 ? 3.695 9.452 12.779 1.00 88.75 83 THR A O 1
ATOM 645 N N . ASN A 1 84 ? 4.654 9.204 14.801 1.00 95.19 84 ASN A N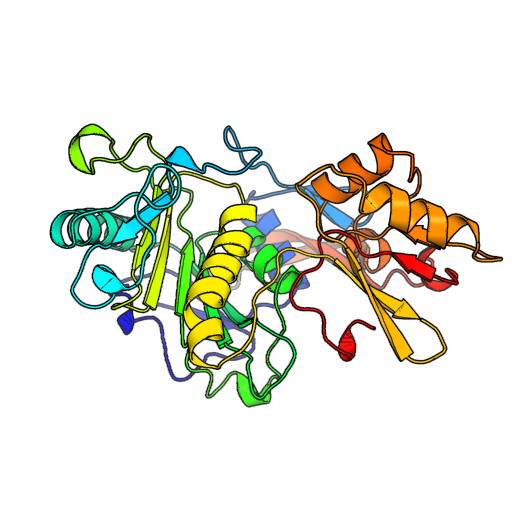 1
ATOM 646 C CA . ASN A 1 84 ? 3.840 8.078 15.252 1.00 95.19 84 ASN A CA 1
ATOM 647 C C . ASN A 1 84 ? 2.837 8.593 16.286 1.00 95.19 84 ASN A C 1
ATOM 649 O O . ASN A 1 84 ? 3.129 8.639 17.481 1.00 95.19 84 ASN A O 1
ATOM 653 N N . LYS A 1 85 ? 1.680 9.045 15.799 1.00 96.56 85 LYS A N 1
ATOM 654 C CA . LYS A 1 85 ? 0.637 9.648 16.633 1.00 96.56 85 LYS A CA 1
ATOM 655 C C . LYS A 1 85 ? -0.288 8.559 17.183 1.00 96.56 85 LYS A C 1
ATOM 657 O O . LYS A 1 85 ? -0.748 7.737 16.386 1.00 96.56 85 LYS A O 1
ATOM 662 N N . PRO A 1 86 ? -0.579 8.541 18.490 1.00 97.50 86 PRO A N 1
ATOM 663 C CA . PRO A 1 86 ? -1.492 7.561 19.057 1.00 97.50 86 PRO A CA 1
ATOM 664 C C . PRO A 1 86 ? -2.944 7.847 18.650 1.00 97.50 86 PRO A C 1
ATOM 666 O O . PRO A 1 86 ? -3.328 8.995 18.418 1.00 97.50 86 PRO A O 1
ATOM 669 N N . ILE A 1 87 ? -3.760 6.797 18.602 1.00 97.62 87 ILE A N 1
ATOM 670 C CA . ILE A 1 87 ? -5.224 6.874 18.625 1.00 97.62 87 ILE A CA 1
ATOM 671 C C . ILE A 1 87 ? -5.746 5.853 19.638 1.00 97.62 87 ILE A C 1
ATOM 673 O O . ILE A 1 87 ? -5.274 4.717 19.689 1.00 97.62 87 ILE A O 1
ATOM 677 N N . ALA A 1 88 ? -6.718 6.254 20.457 1.00 97.44 88 ALA A N 1
ATOM 678 C CA . ALA A 1 88 ? -7.307 5.359 21.449 1.00 97.44 88 ALA A CA 1
ATOM 679 C C . ALA A 1 88 ? -8.064 4.197 20.766 1.00 97.44 88 ALA A C 1
ATOM 681 O O . ALA A 1 88 ? -8.749 4.446 19.764 1.00 97.44 88 ALA A O 1
ATOM 682 N N . PRO A 1 89 ? -8.028 2.964 21.312 1.00 98.00 89 PRO A N 1
ATOM 683 C CA . PRO A 1 89 ? -8.688 1.800 20.713 1.00 98.00 89 PRO A CA 1
ATOM 684 C C . PRO A 1 89 ? -10.177 2.013 20.411 1.00 98.00 89 PRO A C 1
ATOM 686 O O . PRO A 1 89 ? -10.634 1.691 19.316 1.00 98.00 89 PRO A O 1
ATOM 689 N N . ASP A 1 90 ? -10.924 2.638 21.325 1.00 97.56 90 ASP A N 1
ATOM 690 C CA . ASP A 1 90 ? -12.357 2.903 21.129 1.00 97.56 90 ASP A CA 1
ATOM 691 C C . ASP A 1 90 ? -12.618 3.897 19.992 1.00 97.56 90 ASP A C 1
ATOM 693 O O . ASP A 1 90 ? -13.568 3.743 19.222 1.00 97.56 90 ASP A O 1
ATOM 697 N N . ARG A 1 91 ? -11.744 4.903 19.846 1.00 97.75 91 ARG A N 1
ATOM 698 C CA . ARG A 1 91 ? -11.838 5.895 18.769 1.00 97.75 91 ARG A CA 1
ATOM 699 C C . ARG A 1 91 ? -11.522 5.267 17.416 1.00 97.75 91 ARG A C 1
ATOM 701 O O . ARG A 1 91 ? -12.281 5.451 16.467 1.00 97.75 91 ARG A O 1
ATOM 708 N N . TYR A 1 92 ? -10.454 4.470 17.356 1.00 98.31 92 TYR A N 1
ATOM 709 C CA . TYR A 1 92 ? -10.135 3.657 16.186 1.00 98.31 92 TYR A CA 1
ATOM 710 C C . TYR A 1 92 ? -11.318 2.773 15.796 1.00 98.31 92 TYR A C 1
ATOM 712 O O . TYR A 1 92 ? -11.729 2.774 14.639 1.00 98.31 92 TYR A O 1
ATOM 720 N N . ARG A 1 93 ? -11.902 2.055 16.761 1.00 98.12 93 ARG A N 1
ATOM 721 C CA . ARG A 1 93 ? -12.988 1.112 16.498 1.00 98.12 93 ARG A CA 1
ATOM 722 C C . ARG A 1 93 ? -14.241 1.808 15.976 1.00 98.12 93 ARG A C 1
ATOM 724 O O . ARG A 1 93 ? -14.872 1.297 15.054 1.00 98.12 93 ARG A O 1
ATOM 731 N N . ALA A 1 94 ? -14.582 2.977 16.517 1.00 98.31 94 ALA A N 1
ATOM 732 C CA . ALA A 1 94 ? -15.696 3.785 16.027 1.00 98.31 94 ALA A CA 1
ATOM 733 C C . ALA A 1 94 ? -15.495 4.222 14.563 1.00 98.31 94 ALA A C 1
ATOM 735 O O . ALA A 1 94 ? -16.385 4.010 13.734 1.00 98.31 94 ALA A O 1
ATOM 736 N N . LEU A 1 95 ? -14.317 4.762 14.229 1.00 98.56 95 LEU A N 1
ATOM 737 C CA . LEU A 1 95 ? -13.976 5.178 12.865 1.00 98.56 95 LEU A CA 1
ATOM 738 C C . LEU A 1 95 ? -13.925 3.977 11.903 1.00 98.56 95 LEU A C 1
ATOM 740 O O . LEU A 1 95 ? -14.560 3.995 10.848 1.00 98.56 95 LEU A O 1
ATOM 744 N N . TYR A 1 96 ? -13.256 2.892 12.295 1.00 98.62 96 TYR A N 1
ATOM 745 C CA . TYR A 1 96 ? -13.179 1.662 11.509 1.00 98.62 96 TYR A CA 1
ATOM 746 C C . TYR A 1 96 ? -14.571 1.093 11.208 1.00 98.62 96 TYR A C 1
ATOM 748 O O . TYR A 1 96 ? -14.882 0.795 10.058 1.00 98.62 96 TYR A O 1
ATOM 756 N N . ASN A 1 97 ? -15.467 1.027 12.198 1.00 98.25 97 ASN A N 1
ATOM 757 C CA . ASN A 1 97 ? -16.835 0.546 11.990 1.00 98.25 97 ASN A CA 1
ATOM 758 C C . ASN A 1 97 ? -17.618 1.403 10.981 1.00 98.25 97 ASN A C 1
ATOM 760 O O . ASN A 1 97 ? -18.397 0.859 10.196 1.00 98.25 97 ASN A O 1
ATOM 764 N N . ARG A 1 98 ? -17.401 2.725 10.947 1.00 98.44 98 ARG A N 1
ATOM 765 C CA . ARG A 1 98 ? -17.995 3.602 9.922 1.00 98.44 98 ARG A CA 1
ATOM 766 C C . ARG A 1 98 ? -17.425 3.321 8.533 1.00 98.44 98 ARG A C 1
ATOM 768 O O . ARG A 1 98 ? -18.195 3.283 7.576 1.00 98.44 98 ARG A O 1
ATOM 775 N N . MET A 1 99 ? -16.123 3.054 8.420 1.00 98.56 99 MET A N 1
ATOM 776 C CA . MET A 1 99 ? -15.500 2.623 7.161 1.00 98.56 99 MET A CA 1
ATOM 777 C C . MET A 1 99 ? -16.078 1.285 6.666 1.00 98.56 99 MET A C 1
ATOM 779 O O . MET A 1 99 ? -16.409 1.140 5.490 1.00 98.56 99 MET A O 1
ATOM 783 N N . ILE A 1 100 ? -16.279 0.321 7.568 1.00 97.94 100 ILE A N 1
ATOM 784 C CA . ILE A 1 100 ? -16.943 -0.956 7.262 1.00 97.94 100 ILE A CA 1
ATOM 785 C C . ILE A 1 100 ? -18.406 -0.747 6.847 1.00 97.94 100 ILE A C 1
ATOM 787 O O . ILE A 1 100 ? -18.891 -1.402 5.921 1.00 97.94 100 ILE A O 1
ATOM 791 N N . GLY A 1 101 ? -19.108 0.186 7.496 1.00 97.94 101 GLY A N 1
ATOM 792 C CA . GLY A 1 101 ? -20.452 0.615 7.111 1.00 97.94 101 GLY A CA 1
ATOM 793 C C . GLY A 1 101 ? -20.491 1.233 5.711 1.00 97.94 101 GLY A C 1
ATOM 794 O O . GLY A 1 101 ? -21.371 0.911 4.918 1.00 97.94 101 GLY A O 1
ATOM 795 N N . TYR A 1 102 ? -19.502 2.059 5.369 1.00 98.38 102 TYR A N 1
ATOM 796 C CA . TYR A 1 102 ? -19.359 2.656 4.041 1.00 98.38 102 TYR A CA 1
ATOM 797 C C . TYR A 1 102 ? -19.145 1.613 2.938 1.00 98.38 102 TYR A C 1
ATOM 799 O O . TYR A 1 102 ? -19.664 1.785 1.835 1.00 98.38 102 TYR A O 1
ATOM 807 N N . ALA A 1 103 ? -18.425 0.527 3.232 1.00 97.75 103 ALA A N 1
ATOM 808 C CA . ALA A 1 103 ? -18.163 -0.553 2.283 1.00 97.75 103 ALA A CA 1
ATOM 809 C C . ALA A 1 103 ? -19.397 -1.424 1.967 1.00 97.75 103 ALA A C 1
ATOM 811 O O . ALA A 1 103 ? -19.381 -2.178 0.992 1.00 97.75 103 ALA A O 1
ATOM 812 N N . GLN A 1 104 ? -20.474 -1.341 2.758 1.00 95.75 104 GLN A N 1
ATOM 813 C CA . GLN A 1 104 ? -21.696 -2.111 2.510 1.00 95.75 104 GLN A CA 1
ATOM 814 C C . GLN A 1 104 ? -22.253 -1.805 1.112 1.00 95.75 104 GLN A C 1
ATOM 816 O O . GLN A 1 104 ? -22.321 -0.651 0.692 1.00 95.75 104 GLN A O 1
ATOM 821 N N . ARG A 1 105 ? -22.694 -2.849 0.400 1.00 95.69 105 ARG A N 1
ATOM 822 C CA . ARG A 1 105 ? -23.249 -2.807 -0.967 1.00 95.69 105 ARG A CA 1
ATOM 823 C C . ARG A 1 105 ? -22.307 -2.250 -2.040 1.00 95.69 105 ARG A C 1
ATOM 825 O O . ARG A 1 105 ? -22.742 -2.065 -3.173 1.00 95.69 105 ARG A O 1
ATOM 832 N N . ARG A 1 106 ? -21.039 -1.995 -1.713 1.00 96.69 106 ARG A N 1
ATOM 833 C CA . ARG A 1 106 ? -20.019 -1.588 -2.681 1.00 96.69 106 ARG A CA 1
ATOM 834 C C . ARG A 1 106 ? -19.259 -2.793 -3.197 1.00 96.69 106 ARG A C 1
ATOM 836 O O . ARG A 1 106 ? -19.126 -3.808 -2.511 1.00 96.69 106 ARG A O 1
ATOM 843 N N . ASP A 1 107 ? -18.742 -2.629 -4.400 1.00 97.75 107 ASP A N 1
ATOM 844 C CA . ASP A 1 107 ? -17.792 -3.558 -4.980 1.00 97.75 107 ASP A CA 1
ATOM 845 C C . ASP A 1 107 ? -16.404 -3.331 -4.376 1.00 97.75 107 ASP A C 1
ATOM 847 O O . ASP A 1 107 ? -15.986 -2.185 -4.202 1.00 97.75 107 ASP A O 1
ATOM 851 N N . LEU A 1 108 ? -15.682 -4.412 -4.084 1.00 98.31 108 LEU A N 1
ATOM 852 C CA . LEU A 1 108 ? -14.310 -4.363 -3.581 1.00 98.31 108 LEU A CA 1
ATOM 853 C C . LEU A 1 108 ? -13.379 -5.196 -4.457 1.00 98.31 108 LEU A C 1
ATOM 855 O O . LEU A 1 108 ? -13.745 -6.252 -4.963 1.00 98.31 108 LEU A O 1
ATOM 859 N N . PHE A 1 109 ? -12.140 -4.741 -4.578 1.00 98.50 109 PHE A N 1
ATOM 860 C CA . PHE A 1 109 ? -11.044 -5.453 -5.217 1.00 98.50 109 PHE A CA 1
ATOM 861 C C . PHE A 1 109 ? -10.081 -5.943 -4.147 1.00 98.50 109 PHE A C 1
ATOM 863 O O . PHE A 1 109 ? -9.691 -5.182 -3.260 1.00 98.50 109 PHE A O 1
ATOM 870 N N . VAL A 1 110 ? -9.675 -7.203 -4.249 1.00 98.38 110 VAL A N 1
ATOM 871 C CA . VAL A 1 110 ? -8.775 -7.849 -3.300 1.00 98.38 110 VAL A CA 1
ATOM 872 C C . VAL A 1 110 ? -7.529 -8.331 -4.021 1.00 98.38 110 VAL A C 1
ATOM 874 O O . VAL A 1 110 ? -7.601 -8.919 -5.099 1.00 98.38 110 VAL A O 1
ATOM 877 N N . ARG A 1 111 ? -6.368 -8.053 -3.435 1.00 97.38 111 ARG A N 1
ATOM 878 C CA . ARG A 1 111 ? -5.069 -8.522 -3.902 1.00 97.38 111 ARG A CA 1
ATOM 879 C C . ARG A 1 111 ? -4.318 -9.184 -2.761 1.00 97.38 111 ARG A C 1
ATOM 881 O O . ARG A 1 111 ? -4.022 -8.524 -1.772 1.00 97.38 111 ARG A O 1
ATOM 888 N N . ASP A 1 112 ? -3.938 -10.431 -2.956 1.00 98.06 112 ASP A N 1
ATOM 889 C CA . ASP A 1 112 ? -2.974 -11.125 -2.115 1.00 98.06 112 ASP A CA 1
ATOM 890 C C . ASP A 1 112 ? -1.563 -10.929 -2.684 1.00 98.06 112 ASP A C 1
ATOM 892 O O . ASP A 1 112 ? -1.334 -11.100 -3.886 1.00 98.06 112 ASP A O 1
ATOM 896 N N . CYS A 1 113 ? -0.632 -10.518 -1.824 1.00 96.44 113 CYS A N 1
ATOM 897 C CA . CYS A 1 113 ? 0.743 -10.166 -2.167 1.00 96.44 113 CYS A CA 1
ATOM 898 C C . CYS A 1 113 ? 1.740 -10.654 -1.112 1.00 96.44 113 CYS A C 1
ATOM 900 O O . CYS A 1 113 ? 1.411 -10.774 0.067 1.00 96.44 113 CYS A O 1
ATOM 902 N N . TRP A 1 114 ? 3.000 -10.799 -1.515 1.00 96.38 114 TRP A N 1
ATOM 903 C CA . TRP A 1 114 ? 4.135 -10.916 -0.602 1.00 96.38 114 TRP A CA 1
ATOM 904 C C . TRP A 1 114 ? 4.860 -9.571 -0.444 1.00 96.38 114 TRP A C 1
ATOM 906 O O . TRP A 1 114 ? 5.063 -8.823 -1.406 1.00 96.38 114 TRP A O 1
ATOM 916 N N . ALA A 1 115 ? 5.269 -9.259 0.785 1.00 94.38 115 ALA A N 1
ATOM 917 C CA . ALA A 1 115 ? 6.148 -8.142 1.107 1.00 94.38 115 ALA A CA 1
ATOM 918 C C . ALA A 1 115 ? 7.502 -8.670 1.604 1.00 94.38 115 ALA A C 1
ATOM 920 O O . ALA A 1 115 ? 7.574 -9.265 2.675 1.00 94.38 115 ALA A O 1
ATOM 921 N N . GLY A 1 116 ? 8.565 -8.426 0.833 1.00 89.25 116 GLY A N 1
ATOM 922 C CA . GLY A 1 116 ? 9.892 -9.023 1.024 1.00 89.25 116 GLY A CA 1
ATOM 923 C C . GLY A 1 116 ? 10.113 -10.208 0.081 1.00 89.25 116 GLY A C 1
ATOM 924 O O . GLY A 1 116 ? 9.223 -11.037 -0.071 1.00 89.25 116 GLY A O 1
ATOM 925 N N . ALA A 1 117 ? 11.272 -10.249 -0.581 1.00 86.75 117 ALA A N 1
ATOM 926 C CA . ALA A 1 117 ? 11.583 -11.258 -1.600 1.00 86.75 117 ALA A CA 1
ATOM 927 C C . ALA A 1 117 ? 12.077 -12.586 -1.020 1.00 86.75 117 ALA A C 1
ATOM 929 O O . ALA A 1 117 ? 11.802 -13.635 -1.589 1.00 86.75 117 ALA A O 1
ATOM 930 N N . ASP A 1 118 ? 12.755 -12.548 0.127 1.00 85.19 118 ASP A N 1
ATOM 931 C CA . ASP A 1 118 ? 13.239 -13.751 0.797 1.00 85.19 118 ASP A CA 1
ATOM 932 C C . ASP A 1 118 ? 12.064 -14.549 1.401 1.00 85.19 118 ASP A C 1
ATOM 934 O O . ASP A 1 118 ? 11.388 -14.033 2.300 1.00 85.19 118 ASP A O 1
ATOM 938 N N . PRO A 1 119 ? 11.816 -15.804 0.974 1.00 89.19 119 PRO A N 1
ATOM 939 C CA . PRO A 1 119 ? 10.744 -16.639 1.509 1.00 89.19 119 PRO A CA 1
ATOM 940 C C . PRO A 1 119 ? 10.784 -16.855 3.027 1.00 89.19 119 PRO A C 1
ATOM 942 O O . PRO A 1 119 ? 9.726 -17.059 3.622 1.00 89.19 119 PRO A O 1
ATOM 945 N N . ALA A 1 120 ? 11.959 -16.789 3.662 1.00 88.75 120 ALA A N 1
ATOM 946 C CA . ALA A 1 120 ? 12.102 -16.942 5.111 1.00 88.75 120 ALA A CA 1
ATOM 947 C C . ALA A 1 120 ? 11.602 -15.712 5.892 1.00 88.75 120 ALA A C 1
ATOM 949 O O . ALA A 1 120 ? 11.218 -15.814 7.061 1.00 88.75 120 ALA A O 1
ATOM 950 N N . HIS A 1 121 ? 11.584 -14.543 5.247 1.00 88.50 121 HIS A N 1
ATOM 951 C CA . HIS A 1 121 ? 11.271 -13.267 5.891 1.00 88.50 121 HIS A CA 1
ATOM 952 C C . HIS A 1 121 ? 10.069 -12.538 5.287 1.00 88.50 121 HIS A C 1
ATOM 954 O O . HIS A 1 121 ? 9.583 -11.586 5.907 1.00 88.50 121 HIS A O 1
ATOM 960 N N . ARG A 1 122 ? 9.572 -12.975 4.123 1.00 93.31 122 ARG A N 1
ATOM 961 C CA . ARG A 1 122 ? 8.419 -12.369 3.454 1.00 93.31 122 ARG A CA 1
ATOM 962 C C . ARG A 1 122 ? 7.179 -12.406 4.338 1.00 93.31 122 ARG A C 1
ATOM 964 O O . ARG A 1 122 ? 6.959 -13.360 5.079 1.00 93.31 122 ARG A O 1
ATOM 971 N N . ILE A 1 123 ? 6.375 -11.358 4.227 1.00 95.56 123 ILE A N 1
ATOM 972 C CA . ILE A 1 123 ? 5.122 -11.196 4.962 1.00 95.56 123 ILE A CA 1
ATOM 973 C C . ILE A 1 123 ? 3.953 -11.279 3.985 1.00 95.56 123 ILE A C 1
ATOM 975 O O . ILE A 1 123 ? 3.961 -10.603 2.951 1.00 95.56 123 ILE A O 1
ATOM 979 N N . GLY A 1 124 ? 2.944 -12.085 4.308 1.00 97.44 124 GLY A N 1
ATOM 980 C CA . GLY A 1 124 ? 1.702 -12.159 3.540 1.00 97.44 124 GLY A CA 1
ATOM 981 C C . GLY A 1 124 ? 0.837 -10.918 3.765 1.00 97.44 124 GLY A C 1
ATOM 982 O O . GLY A 1 124 ? 0.366 -10.682 4.878 1.00 97.44 124 GLY A O 1
ATOM 983 N N . VAL A 1 125 ? 0.595 -10.125 2.720 1.00 98.12 125 VAL A N 1
ATOM 984 C CA . VAL A 1 125 ? -0.227 -8.908 2.786 1.00 98.12 125 VAL A CA 1
ATOM 985 C C . VAL A 1 125 ? -1.428 -9.028 1.859 1.00 98.12 125 VAL A C 1
ATOM 987 O O . VAL A 1 125 ? -1.275 -9.244 0.659 1.00 98.12 125 VAL A O 1
ATOM 990 N N . ARG A 1 126 ? -2.626 -8.795 2.398 1.00 98.50 126 ARG A N 1
ATOM 991 C CA . ARG A 1 126 ? -3.842 -8.613 1.602 1.00 98.50 126 ARG A CA 1
ATOM 992 C C . ARG A 1 126 ? -4.173 -7.136 1.465 1.00 98.50 126 ARG A C 1
ATOM 994 O O . ARG A 1 126 ? -4.281 -6.433 2.460 1.00 98.50 126 ARG A O 1
ATOM 1001 N N . VAL A 1 127 ? -4.382 -6.658 0.247 1.00 98.62 127 VAL A N 1
ATOM 1002 C CA . VAL A 1 127 ? -4.870 -5.304 -0.034 1.00 98.62 127 VAL A CA 1
ATOM 1003 C C . VAL A 1 127 ? -6.319 -5.394 -0.494 1.00 98.62 127 VAL A C 1
ATOM 1005 O O . VAL A 1 127 ? -6.611 -6.037 -1.497 1.00 98.62 127 VAL A O 1
ATOM 1008 N N . VAL A 1 128 ? -7.222 -4.754 0.242 1.00 98.62 128 VAL A N 1
ATOM 1009 C CA . VAL A 1 128 ? -8.656 -4.650 -0.047 1.00 98.62 128 VAL A CA 1
ATOM 1010 C C . VAL A 1 128 ? -8.963 -3.193 -0.347 1.00 98.62 128 VAL A C 1
ATOM 1012 O O . VAL A 1 128 ? -8.657 -2.321 0.463 1.00 98.62 128 VAL A O 1
ATOM 1015 N N . ASN A 1 129 ? -9.548 -2.900 -1.503 1.00 98.31 129 ASN A N 1
ATOM 1016 C CA . ASN A 1 129 ? -9.748 -1.521 -1.930 1.00 98.31 129 ASN A CA 1
ATOM 1017 C C . ASN A 1 129 ? -10.989 -1.343 -2.816 1.00 98.31 129 ASN A C 1
ATOM 1019 O O . ASN A 1 129 ? -11.399 -2.272 -3.501 1.00 98.31 129 ASN A O 1
ATOM 1023 N N . GLU A 1 130 ? -11.570 -0.142 -2.853 1.00 97.06 130 GLU A N 1
ATOM 1024 C CA . GLU A 1 130 ? -12.840 0.093 -3.578 1.00 97.06 130 GLU A CA 1
ATOM 1025 C C . GLU A 1 130 ? -12.698 0.362 -5.090 1.00 97.06 130 GLU A C 1
ATOM 1027 O O . GLU A 1 130 ? -13.697 0.418 -5.797 1.00 97.06 130 GLU A O 1
ATOM 1032 N N . THR A 1 131 ? -11.472 0.510 -5.607 1.00 98.31 131 THR A N 1
ATOM 1033 C CA . THR A 1 131 ? -11.231 0.855 -7.027 1.00 98.31 131 THR A CA 1
ATOM 1034 C C . THR A 1 131 ? -10.226 -0.045 -7.731 1.00 98.31 131 THR A C 1
ATOM 1036 O O . THR A 1 131 ? -9.160 -0.316 -7.178 1.00 98.31 131 THR A O 1
ATOM 1039 N N . ALA A 1 132 ? -10.455 -0.394 -8.988 1.00 98.00 132 ALA A N 1
ATOM 1040 C CA . ALA A 1 132 ? -9.552 -1.256 -9.749 1.00 98.00 132 ALA A CA 1
ATOM 1041 C C . ALA A 1 132 ? -8.116 -0.705 -9.837 1.00 98.00 132 ALA A C 1
ATOM 1043 O O . ALA A 1 132 ? -7.147 -1.450 -9.663 1.00 98.00 132 ALA A O 1
ATOM 1044 N N . TRP A 1 133 ? -7.943 0.607 -10.024 1.00 97.62 133 TRP A N 1
ATOM 1045 C CA . TRP A 1 133 ? -6.606 1.180 -10.229 1.00 97.62 133 TRP A CA 1
ATOM 1046 C C . TRP A 1 133 ? -5.690 1.102 -8.989 1.00 97.62 133 TRP A C 1
ATOM 1048 O O . TRP A 1 133 ? -4.482 0.898 -9.129 1.00 97.62 133 TRP A O 1
ATOM 1058 N N . HIS A 1 134 ? -6.236 1.201 -7.770 1.00 98.31 134 HIS A N 1
ATOM 1059 C CA . HIS A 1 134 ? -5.465 0.975 -6.538 1.00 98.31 134 HIS A CA 1
ATOM 1060 C C . HIS A 1 134 ? -5.021 -0.489 -6.414 1.00 98.31 134 HIS A C 1
ATOM 1062 O O . HIS A 1 134 ? -3.920 -0.767 -5.934 1.00 98.31 134 HIS A O 1
ATOM 1068 N N . ASN A 1 135 ? -5.839 -1.429 -6.896 1.00 97.94 135 ASN A N 1
ATOM 1069 C CA . ASN A 1 135 ? -5.480 -2.845 -6.911 1.00 97.94 135 ASN A CA 1
ATOM 1070 C C . ASN A 1 135 ? -4.374 -3.134 -7.942 1.00 97.94 135 ASN A C 1
ATOM 1072 O O . ASN A 1 135 ? -3.442 -3.889 -7.659 1.00 97.94 135 ASN A O 1
ATOM 1076 N N . LEU A 1 136 ? -4.424 -2.468 -9.105 1.00 96.38 136 LEU A N 1
ATOM 1077 C CA . LEU A 1 136 ? -3.337 -2.468 -10.089 1.00 96.38 136 LEU A CA 1
ATOM 1078 C C . LEU A 1 136 ? -2.048 -1.883 -9.501 1.00 96.38 136 LEU A C 1
ATOM 1080 O O . LEU A 1 136 ? -0.974 -2.449 -9.693 1.00 96.38 136 LEU A O 1
ATOM 1084 N N . PHE A 1 137 ? -2.143 -0.788 -8.743 1.00 95.94 137 PHE A N 1
ATOM 1085 C CA . PHE A 1 137 ? -0.995 -0.228 -8.035 1.00 95.94 137 PHE A CA 1
ATOM 1086 C C . PHE A 1 137 ? -0.387 -1.238 -7.053 1.00 95.94 137 PHE A C 1
ATOM 1088 O O . PHE A 1 137 ? 0.823 -1.450 -7.090 1.00 95.94 137 PHE A O 1
ATOM 1095 N N . ALA A 1 138 ? -1.200 -1.903 -6.225 1.00 96.38 138 ALA A N 1
ATOM 1096 C CA . ALA A 1 138 ? -0.716 -2.928 -5.297 1.00 96.38 138 ALA A CA 1
ATOM 1097 C C . ALA A 1 138 ? -0.011 -4.080 -6.033 1.00 96.38 138 ALA A C 1
ATOM 1099 O O . ALA A 1 138 ? 1.089 -4.470 -5.648 1.00 96.38 138 ALA A O 1
ATOM 1100 N N . ARG A 1 139 ? -0.587 -4.558 -7.145 1.00 93.38 139 ARG A N 1
ATOM 1101 C CA . ARG A 1 139 ? 0.026 -5.588 -7.999 1.00 93.38 139 ARG A CA 1
ATOM 1102 C C . ARG A 1 139 ? 1.386 -5.159 -8.570 1.00 93.38 139 ARG A C 1
ATOM 1104 O O . ARG A 1 139 ? 2.243 -6.003 -8.791 1.00 93.38 139 ARG A O 1
ATOM 1111 N N . ASN A 1 140 ? 1.574 -3.869 -8.838 1.00 89.19 140 ASN A N 1
ATOM 1112 C CA . ASN A 1 140 ? 2.821 -3.335 -9.394 1.00 89.19 140 ASN A CA 1
ATOM 1113 C C . ASN A 1 140 ? 3.907 -3.089 -8.339 1.00 89.19 140 ASN A C 1
ATOM 1115 O O . ASN A 1 140 ? 5.070 -2.933 -8.700 1.00 89.19 140 ASN A O 1
ATOM 1119 N N . MET A 1 141 ? 3.529 -2.955 -7.066 1.00 88.62 141 MET A N 1
ATOM 1120 C CA . MET A 1 141 ? 4.433 -2.563 -5.977 1.00 88.62 141 MET A CA 1
ATOM 1121 C C . MET A 1 141 ? 4.887 -3.724 -5.096 1.00 88.62 141 MET A C 1
ATOM 1123 O O . MET A 1 141 ? 5.802 -3.538 -4.295 1.00 88.62 141 MET A O 1
ATOM 1127 N N . PHE A 1 142 ? 4.204 -4.864 -5.168 1.00 94.00 142 PHE A N 1
ATOM 1128 C CA . PHE A 1 142 ? 4.429 -6.000 -4.285 1.00 94.00 142 PHE A CA 1
ATOM 1129 C C . PHE A 1 142 ? 4.575 -7.291 -5.082 1.00 94.00 142 PHE A C 1
ATOM 1131 O O . PHE A 1 142 ? 4.159 -7.379 -6.239 1.00 94.00 142 PHE A O 1
ATOM 1138 N N . LEU A 1 143 ? 5.144 -8.298 -4.430 1.00 91.94 143 LEU A N 1
ATOM 1139 C CA . LEU A 1 143 ? 5.406 -9.590 -5.039 1.00 91.94 143 LEU A CA 1
ATOM 1140 C C . LEU A 1 143 ? 4.122 -10.390 -5.183 1.00 91.94 143 LEU A C 1
ATOM 1142 O O . LEU A 1 143 ? 3.237 -10.354 -4.326 1.00 91.94 143 LEU A O 1
ATOM 1146 N N . ARG A 1 144 ? 4.034 -11.121 -6.288 1.00 91.81 144 ARG A N 1
ATOM 1147 C CA . ARG A 1 144 ? 2.852 -11.894 -6.654 1.00 91.81 144 ARG A CA 1
ATOM 1148 C C . ARG A 1 144 ? 3.019 -13.311 -6.109 1.00 91.81 144 ARG A C 1
ATOM 1150 O O . ARG A 1 144 ? 4.023 -13.938 -6.431 1.00 91.81 144 ARG A O 1
ATOM 1157 N N . PRO A 1 145 ? 2.068 -13.830 -5.321 1.00 92.62 145 PRO A N 1
ATOM 1158 C CA . PRO A 1 145 ? 2.042 -15.247 -5.013 1.00 92.62 145 PRO A CA 1
ATOM 1159 C C . PRO A 1 145 ? 1.859 -16.052 -6.299 1.00 92.62 145 PRO A C 1
ATOM 1161 O O . PRO A 1 145 ? 1.188 -15.603 -7.239 1.00 92.62 145 PRO A O 1
ATOM 1164 N N . LYS A 1 146 ? 2.430 -17.252 -6.328 1.00 90.81 146 LYS A N 1
ATOM 1165 C CA . LYS A 1 146 ? 2.169 -18.214 -7.399 1.00 90.81 146 LYS A CA 1
ATOM 1166 C C . LYS A 1 146 ? 0.705 -18.668 -7.347 1.00 90.81 146 LYS A C 1
ATOM 1168 O O . LYS A 1 146 ? 0.112 -18.651 -6.266 1.00 90.81 146 LYS A O 1
ATOM 1173 N N . PRO A 1 147 ? 0.099 -19.086 -8.473 1.00 88.62 147 PRO A N 1
ATOM 1174 C CA . PRO A 1 147 ? -1.293 -19.540 -8.501 1.00 88.62 147 PRO A CA 1
ATOM 1175 C C . PRO A 1 147 ? -1.637 -20.572 -7.415 1.00 88.62 147 PRO A C 1
ATOM 1177 O O . PRO A 1 147 ? -2.664 -20.448 -6.753 1.00 88.62 147 PRO A O 1
ATOM 1180 N N . GLU A 1 148 ? -0.749 -21.535 -7.180 1.00 91.31 148 GLU A N 1
ATOM 1181 C CA . GLU A 1 148 ? -0.880 -22.574 -6.156 1.00 91.31 148 GLU A CA 1
ATOM 1182 C C . GLU A 1 148 ? -0.800 -22.044 -4.712 1.00 91.31 148 GLU A C 1
ATOM 1184 O O . GLU A 1 148 ? -1.370 -22.643 -3.802 1.00 91.31 148 GLU A O 1
ATOM 1189 N N . GLU A 1 149 ? -0.145 -20.902 -4.485 1.00 92.31 149 GLU A N 1
ATOM 1190 C CA . GLU A 1 149 ? -0.079 -20.257 -3.168 1.00 92.31 149 GLU A CA 1
ATOM 1191 C C . GLU A 1 149 ? -1.373 -19.493 -2.840 1.00 92.31 149 GLU A C 1
ATOM 1193 O O . GLU A 1 149 ? -1.656 -19.243 -1.668 1.00 92.31 149 GLU A O 1
ATOM 1198 N N . LEU A 1 150 ? -2.170 -19.119 -3.853 1.00 93.44 150 LEU A N 1
ATOM 1199 C CA . LEU A 1 150 ? -3.347 -18.263 -3.675 1.00 93.44 150 LEU A CA 1
ATOM 1200 C C . LEU A 1 150 ? -4.497 -18.968 -2.950 1.00 93.44 150 LEU A C 1
ATOM 1202 O O . LEU A 1 150 ? -5.143 -18.347 -2.112 1.00 93.44 150 LEU A O 1
ATOM 1206 N N . GLU A 1 151 ? -4.758 -20.251 -3.217 1.00 91.62 151 GLU A N 1
ATOM 1207 C CA . GLU A 1 151 ? -5.897 -20.963 -2.606 1.00 91.62 151 GLU A CA 1
ATOM 1208 C C . GLU A 1 151 ? -5.786 -20.997 -1.070 1.00 91.62 151 GLU A C 1
ATOM 1210 O O . GLU A 1 151 ? -6.761 -20.772 -0.345 1.00 91.62 151 GLU A O 1
ATOM 1215 N N . GLY A 1 152 ? -4.574 -21.250 -0.571 1.00 94.31 152 GLY A N 1
ATOM 1216 C CA . GLY A 1 152 ? -4.246 -21.309 0.853 1.00 94.31 152 GLY A CA 1
ATOM 1217 C C . GLY A 1 152 ? -3.784 -19.983 1.454 1.00 94.31 152 GLY A C 1
ATOM 1218 O O . GLY A 1 152 ? -3.378 -19.973 2.617 1.00 94.31 152 GLY A O 1
ATOM 1219 N N . PHE A 1 153 ? -3.816 -18.881 0.697 1.00 96.38 153 PHE A N 1
ATOM 1220 C CA . PHE A 1 153 ? -3.226 -17.622 1.135 1.00 96.38 153 PHE A CA 1
ATOM 1221 C C . PHE A 1 153 ? -3.930 -17.082 2.384 1.00 96.38 153 PHE A C 1
ATOM 1223 O O . PHE A 1 153 ? -5.104 -16.698 2.358 1.00 96.38 153 PHE A O 1
ATOM 1230 N N . LYS A 1 154 ? -3.183 -17.026 3.489 1.00 95.50 154 LYS A N 1
ATOM 1231 C CA . LYS A 1 154 ? -3.614 -16.446 4.758 1.00 95.50 154 LYS A CA 1
ATOM 1232 C C . LYS A 1 154 ? -2.830 -15.155 4.995 1.00 95.50 154 LYS A C 1
ATOM 1234 O O . LYS A 1 154 ? -1.625 -15.239 5.234 1.00 95.50 154 LYS A O 1
ATOM 1239 N N . PRO A 1 155 ? -3.469 -13.974 4.951 1.00 96.50 155 PRO A N 1
ATOM 1240 C CA . PRO A 1 155 ? -2.753 -12.731 5.187 1.00 96.50 155 PRO A CA 1
ATOM 1241 C C . PRO A 1 155 ? -2.253 -12.657 6.629 1.00 96.50 155 PRO A C 1
ATOM 1243 O O . PRO A 1 155 ? -2.990 -12.939 7.574 1.00 96.50 155 PRO A O 1
ATOM 1246 N N . GLU A 1 156 ? -1.008 -12.227 6.793 1.00 97.00 156 GLU A N 1
ATOM 1247 C CA . GLU A 1 156 ? -0.469 -11.818 8.086 1.00 97.00 156 GLU A CA 1
ATOM 1248 C C . GLU A 1 156 ? -0.892 -10.393 8.424 1.00 97.00 156 GLU A C 1
ATOM 1250 O O . GLU A 1 156 ? -1.117 -10.111 9.592 1.00 97.00 156 GLU A O 1
ATOM 1255 N N . PHE A 1 157 ? -1.031 -9.522 7.421 1.00 98.19 157 PHE A N 1
ATOM 1256 C CA . PHE A 1 157 ? -1.580 -8.173 7.555 1.00 98.19 157 PHE A CA 1
ATOM 1257 C C . PHE A 1 157 ? -2.566 -7.864 6.432 1.00 98.19 157 PHE A C 1
ATOM 1259 O O . PHE A 1 157 ? -2.420 -8.342 5.304 1.00 98.19 157 PHE A O 1
ATOM 1266 N N . THR A 1 158 ? -3.537 -6.999 6.722 1.00 98.62 158 THR A N 1
ATOM 1267 C CA . THR A 1 158 ? -4.473 -6.487 5.716 1.00 98.62 158 THR A CA 1
ATOM 1268 C C . THR A 1 158 ? -4.410 -4.966 5.606 1.00 98.62 158 THR A C 1
ATOM 1270 O O . THR A 1 158 ? -4.428 -4.259 6.608 1.00 98.62 158 THR A O 1
ATOM 1273 N N . ILE A 1 159 ? -4.379 -4.447 4.381 1.00 98.75 159 ILE A N 1
ATOM 1274 C CA . ILE A 1 159 ? -4.585 -3.032 4.068 1.00 98.75 159 ILE A CA 1
ATOM 1275 C C . ILE A 1 159 ? -6.021 -2.863 3.567 1.00 98.75 159 ILE A C 1
ATOM 1277 O O . ILE A 1 159 ? -6.366 -3.422 2.530 1.00 98.75 159 ILE A O 1
ATOM 1281 N N . LEU A 1 160 ? -6.846 -2.086 4.266 1.00 98.75 160 LEU A N 1
ATOM 1282 C CA . LEU A 1 160 ? -8.193 -1.701 3.839 1.00 98.75 160 LEU A CA 1
ATOM 1283 C C . LEU A 1 160 ? -8.168 -0.251 3.340 1.00 98.75 160 LEU A C 1
ATOM 1285 O O . LEU A 1 160 ? -8.091 0.676 4.137 1.00 98.7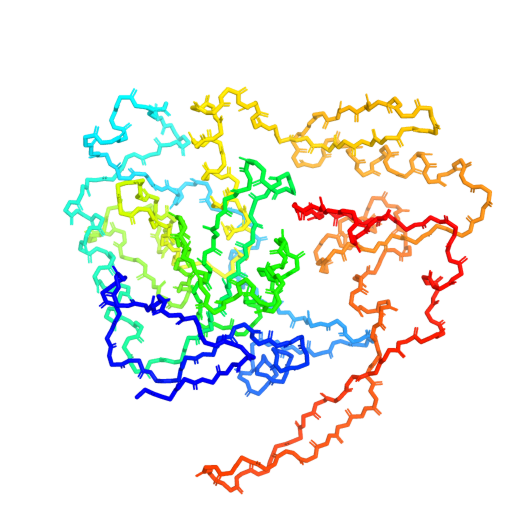5 160 LEU A O 1
ATOM 1289 N N . ASN A 1 161 ? -8.229 -0.048 2.027 1.00 98.75 161 ASN A N 1
ATOM 1290 C CA . ASN A 1 161 ? -8.122 1.260 1.385 1.00 98.75 161 ASN A CA 1
ATOM 1291 C C . ASN A 1 161 ? -9.467 1.708 0.792 1.00 98.75 161 ASN A C 1
ATOM 1293 O O . ASN A 1 161 ? -9.859 1.261 -0.290 1.00 98.75 161 ASN A O 1
ATOM 1297 N N . LEU A 1 162 ? -10.146 2.613 1.497 1.00 98.62 162 LEU A N 1
ATOM 1298 C CA . LEU A 1 162 ? -11.456 3.176 1.155 1.00 98.62 162 LEU A CA 1
ATOM 1299 C C . LEU A 1 162 ? -11.344 4.708 1.001 1.00 98.62 162 LEU A C 1
ATOM 1301 O O . LEU A 1 162 ? -11.836 5.456 1.849 1.00 98.62 162 LEU A O 1
ATOM 1305 N N . PRO A 1 163 ? -10.635 5.196 -0.035 1.00 97.44 163 PRO A N 1
ATOM 1306 C CA . PRO A 1 163 ? -10.349 6.616 -0.249 1.00 97.44 163 PRO A CA 1
ATOM 1307 C C . PRO A 1 163 ? -11.590 7.509 -0.408 1.00 97.44 163 PRO A C 1
ATOM 1309 O O . PRO A 1 163 ? -11.488 8.716 -0.202 1.00 97.44 163 PRO A O 1
ATOM 1312 N N . GLY A 1 164 ? -12.745 6.951 -0.780 1.00 97.44 164 GLY A N 1
ATOM 1313 C CA . GLY A 1 164 ? -14.012 7.671 -0.904 1.00 97.44 164 GLY A CA 1
ATOM 1314 C C . GLY A 1 164 ? -14.736 7.897 0.425 1.00 97.44 164 GLY A C 1
ATOM 1315 O O . GLY A 1 164 ? -15.643 8.726 0.486 1.00 97.44 164 GLY A O 1
ATOM 1316 N N . PHE A 1 165 ? -14.340 7.204 1.497 1.00 98.38 165 PHE A N 1
ATOM 1317 C CA . PHE A 1 165 ? -14.786 7.531 2.847 1.00 98.38 165 PHE A CA 1
ATOM 1318 C C . PHE A 1 165 ? -13.976 8.711 3.390 1.00 98.38 165 PHE A C 1
ATOM 1320 O O . PHE A 1 165 ? -12.753 8.716 3.275 1.00 98.38 165 PHE A O 1
ATOM 1327 N N . GLN A 1 166 ? -14.640 9.673 4.025 1.00 97.56 166 GLN A N 1
ATOM 1328 C CA . GLN A 1 166 ? -14.005 10.818 4.678 1.00 97.56 166 GLN A CA 1
ATOM 1329 C C . GLN A 1 166 ? -14.189 10.724 6.192 1.00 97.56 166 GLN A C 1
ATOM 1331 O O . GLN A 1 166 ? -15.302 10.501 6.678 1.00 97.56 166 GLN A O 1
ATOM 1336 N N . ALA A 1 167 ? -13.093 10.890 6.930 1.00 97.81 167 ALA A N 1
ATOM 1337 C CA . ALA A 1 167 ? -13.147 11.057 8.374 1.00 97.81 167 ALA A CA 1
ATOM 1338 C C . ALA A 1 167 ? -13.799 12.404 8.729 1.00 97.81 167 ALA A C 1
ATOM 1340 O O . ALA A 1 167 ? -13.783 13.355 7.950 1.00 97.81 167 ALA A O 1
ATOM 1341 N N . ASP A 1 168 ? -14.370 12.479 9.923 1.00 97.94 168 ASP A N 1
ATOM 1342 C CA . ASP A 1 168 ? -14.852 13.711 10.533 1.00 97.94 168 ASP A CA 1
ATOM 1343 C C . ASP A 1 168 ? -13.875 14.088 11.658 1.00 97.94 168 ASP A C 1
ATOM 1345 O O . ASP A 1 168 ? -13.878 13.426 12.697 1.00 97.94 168 ASP A O 1
ATOM 1349 N N . PRO A 1 169 ? -13.043 15.137 11.496 1.00 96.69 169 PRO A N 1
ATOM 1350 C CA . PRO A 1 169 ? -12.057 15.532 12.503 1.00 96.69 169 PRO A CA 1
ATOM 1351 C C . PRO A 1 169 ? -12.634 15.746 13.903 1.00 96.69 169 PRO A C 1
ATOM 1353 O O . PRO A 1 169 ? -12.005 15.374 14.896 1.00 96.69 169 PRO A O 1
ATOM 1356 N N . ALA A 1 170 ? -13.833 16.329 13.996 1.00 96.06 170 ALA A N 1
ATOM 1357 C CA . ALA A 1 170 ? -14.452 16.655 15.275 1.00 96.06 170 ALA A CA 1
ATOM 1358 C C . ALA A 1 170 ? -14.934 15.390 15.998 1.00 96.06 170 ALA A C 1
ATOM 1360 O O . ALA A 1 170 ? -14.783 15.271 17.216 1.00 96.06 170 ALA A O 1
ATOM 1361 N N . LEU A 1 171 ? -15.481 14.431 15.250 1.00 95.62 171 LEU A N 1
ATOM 1362 C CA . LEU A 1 171 ? -15.968 13.166 15.796 1.00 95.62 171 LEU A CA 1
ATOM 1363 C C . LEU A 1 171 ? -14.829 12.165 16.045 1.00 95.62 171 LEU A C 1
ATOM 13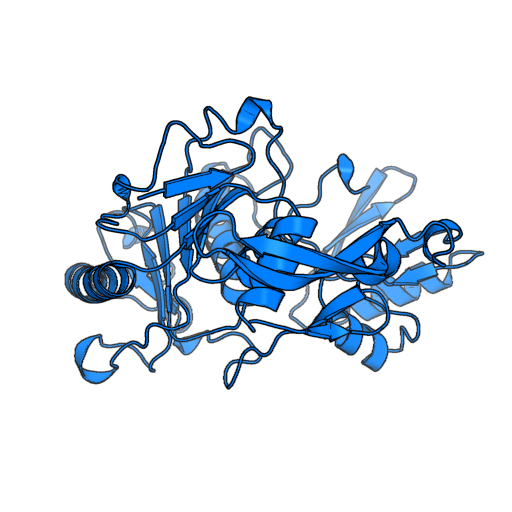65 O O . LEU A 1 171 ? -14.732 11.561 17.118 1.00 95.62 171 LEU A O 1
ATOM 1369 N N . ASP A 1 172 ? -13.954 12.003 15.059 1.00 96.38 172 ASP A N 1
ATOM 1370 C CA . ASP A 1 172 ? -12.955 10.938 14.992 1.00 96.38 172 ASP A CA 1
ATOM 1371 C C . ASP A 1 172 ? -11.625 11.321 15.649 1.00 96.38 172 ASP A C 1
ATOM 1373 O O . ASP A 1 172 ? -10.793 10.451 15.903 1.00 96.38 172 ASP A O 1
ATOM 1377 N N . GLY A 1 173 ? -11.418 12.602 15.973 1.00 92.50 173 GLY A N 1
ATOM 1378 C CA . GLY A 1 173 ? -10.156 13.088 16.537 1.00 92.50 173 GLY A CA 1
ATOM 1379 C C . GLY A 1 173 ? -8.987 13.001 15.551 1.00 92.50 173 GLY A C 1
ATOM 1380 O O . GLY A 1 173 ? -7.833 12.884 15.966 1.00 92.50 173 GLY A O 1
ATOM 1381 N N . THR A 1 174 ? -9.278 13.013 14.249 1.00 95.56 174 THR A N 1
ATOM 1382 C CA . THR A 1 174 ? -8.281 13.062 13.176 1.00 95.56 174 THR A CA 1
ATOM 1383 C C . THR A 1 174 ? -7.858 14.507 12.901 1.00 95.56 174 THR A C 1
ATOM 1385 O O . THR A 1 174 ? -8.509 15.460 13.324 1.00 95.56 174 THR A O 1
ATOM 1388 N N . ALA A 1 175 ? -6.733 14.694 12.206 1.00 92.12 175 ALA A N 1
ATOM 1389 C CA . ALA A 1 175 ? -6.244 16.032 11.859 1.00 92.12 175 ALA A CA 1
ATOM 1390 C C . ALA A 1 175 ? -6.980 16.630 10.646 1.00 92.12 175 ALA A C 1
ATOM 1392 O O . ALA A 1 175 ? -7.038 17.850 10.496 1.00 92.12 175 ALA A O 1
ATOM 1393 N N . SER A 1 176 ? -7.529 15.772 9.787 1.00 94.94 176 SER A N 1
ATOM 1394 C CA . SER A 1 176 ? -8.288 16.126 8.592 1.00 94.94 176 SER A CA 1
ATOM 1395 C C . SER A 1 176 ? -9.315 15.033 8.264 1.00 94.94 176 SER A C 1
ATOM 1397 O O . SER A 1 176 ? -9.528 14.109 9.055 1.00 94.94 176 SER A O 1
ATOM 1399 N N . ASP A 1 177 ? -9.962 15.144 7.105 1.00 95.75 177 ASP A N 1
ATOM 1400 C CA . ASP A 1 177 ? -10.845 14.118 6.547 1.00 95.75 177 ASP A CA 1
ATOM 1401 C C . ASP A 1 177 ? -10.086 12.883 6.012 1.00 95.75 177 ASP A C 1
ATOM 1403 O O . ASP A 1 177 ? -10.700 11.869 5.668 1.00 95.75 177 ASP A O 1
ATOM 1407 N N . CYS A 1 178 ? -8.752 12.939 5.994 1.00 97.12 178 CYS A N 1
ATOM 1408 C CA . CYS A 1 178 ? -7.849 11.829 5.720 1.00 97.12 178 CYS A CA 1
ATOM 1409 C C . CYS A 1 178 ? -7.433 11.116 7.016 1.00 97.12 178 CYS A C 1
ATOM 1411 O O . CYS A 1 178 ? -7.175 11.746 8.044 1.00 97.12 178 CYS A O 1
ATOM 1413 N N . ALA A 1 179 ? -7.314 9.787 6.957 1.00 98.06 179 ALA A N 1
ATOM 1414 C CA . ALA A 1 179 ? -6.730 9.002 8.039 1.00 98.06 179 ALA A CA 1
ATOM 1415 C C . ALA A 1 179 ? -6.041 7.732 7.521 1.00 98.06 179 ALA A C 1
ATOM 1417 O O . ALA A 1 179 ? -6.566 7.017 6.668 1.00 98.06 179 ALA A O 1
ATOM 1418 N N . ILE A 1 180 ? -4.869 7.433 8.085 1.00 98.56 180 ILE A N 1
ATOM 1419 C CA . ILE A 1 180 ? -4.148 6.166 7.930 1.00 98.56 180 ILE A CA 1
ATOM 1420 C C . ILE A 1 180 ? -4.036 5.546 9.322 1.00 98.56 180 ILE A C 1
ATOM 1422 O O . ILE A 1 180 ? -3.190 5.948 10.118 1.00 98.56 180 ILE A O 1
ATOM 1426 N N . LEU A 1 181 ? -4.900 4.585 9.625 1.00 98.56 181 LEU A N 1
ATOM 1427 C CA . LEU A 1 181 ? -5.032 3.954 10.934 1.00 98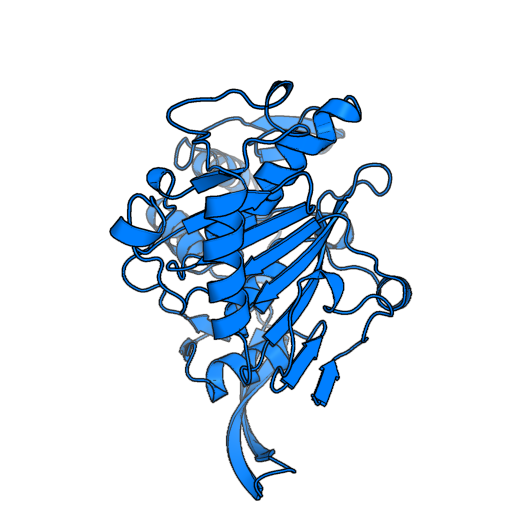.56 181 LEU A CA 1
ATOM 1428 C C . LEU A 1 181 ? -4.293 2.617 10.956 1.00 98.56 181 LEU A C 1
ATOM 1430 O O . LEU A 1 181 ? -4.708 1.677 10.284 1.00 98.56 181 LEU A O 1
ATOM 1434 N N . VAL A 1 182 ? -3.221 2.512 11.734 1.00 98.62 182 VAL A N 1
ATOM 1435 C CA . VAL A 1 182 ? -2.440 1.278 11.892 1.00 98.62 182 VAL A CA 1
ATOM 1436 C C . VAL A 1 182 ? -2.824 0.595 13.201 1.00 98.62 182 VAL A C 1
ATOM 1438 O O . VAL A 1 182 ? -2.625 1.166 14.271 1.00 98.62 182 VAL A O 1
ATOM 1441 N N . ASN A 1 183 ? -3.328 -0.633 13.123 1.00 98.50 183 ASN A N 1
ATOM 1442 C CA . ASN A 1 183 ? -3.599 -1.477 14.281 1.00 98.50 183 ASN A CA 1
ATOM 1443 C C . ASN A 1 183 ? -2.768 -2.766 14.181 1.00 98.50 183 ASN A C 1
ATOM 1445 O O . ASN A 1 183 ? -3.010 -3.606 13.312 1.00 98.50 183 ASN A O 1
ATOM 1449 N N . PHE A 1 184 ? -1.765 -2.900 15.054 1.00 98.19 184 PHE A N 1
ATOM 1450 C CA . PHE A 1 184 ? -0.875 -4.064 15.077 1.00 98.19 184 PHE A CA 1
ATOM 1451 C C . PHE A 1 184 ? -1.510 -5.287 15.752 1.00 98.19 184 PHE A C 1
ATOM 1453 O O . PHE A 1 184 ? -1.209 -6.404 15.335 1.00 98.19 184 PHE A O 1
ATOM 1460 N N . THR A 1 185 ? -2.436 -5.091 16.696 1.00 97.12 185 THR A N 1
ATOM 1461 C CA . THR A 1 185 ? -3.204 -6.171 17.338 1.00 97.12 185 THR A CA 1
ATOM 1462 C C . THR A 1 185 ? -4.141 -6.846 16.344 1.00 97.12 185 THR A C 1
ATOM 1464 O O . THR A 1 185 ? -4.073 -8.058 16.144 1.00 97.12 185 THR A O 1
ATOM 1467 N N . ASP A 1 186 ? -4.961 -6.054 15.650 1.00 96.75 186 ASP A N 1
ATOM 1468 C CA . ASP A 1 186 ? -5.907 -6.564 14.647 1.00 96.75 186 ASP A CA 1
ATOM 1469 C C . ASP A 1 186 ? -5.210 -6.915 13.320 1.00 96.75 186 ASP A C 1
ATOM 1471 O O . ASP A 1 186 ? -5.803 -7.533 12.438 1.00 96.75 186 ASP A O 1
ATOM 1475 N N . ARG A 1 187 ? -3.939 -6.520 13.171 1.00 97.94 187 ARG A N 1
ATOM 1476 C CA . ARG A 1 187 ? -3.126 -6.652 11.953 1.00 97.94 187 ARG A CA 1
ATOM 1477 C C . ARG A 1 187 ? -3.774 -6.024 10.716 1.00 97.94 187 ARG A C 1
ATOM 1479 O O . ARG A 1 187 ? -3.737 -6.568 9.607 1.00 97.94 187 ARG A O 1
ATOM 1486 N N . VAL A 1 188 ? -4.347 -4.836 10.901 1.00 98.50 188 VAL A N 1
ATOM 1487 C CA . VAL A 1 188 ? -5.033 -4.070 9.855 1.00 98.50 188 VAL A CA 1
ATOM 1488 C C . VAL A 1 188 ? -4.459 -2.661 9.759 1.00 98.50 188 VAL A C 1
ATOM 1490 O O . VAL A 1 188 ? -4.264 -1.981 10.765 1.00 98.50 188 VAL A O 1
ATOM 1493 N N . VAL A 1 189 ? -4.249 -2.185 8.531 1.00 98.75 189 VAL A N 1
ATOM 1494 C CA . VAL A 1 189 ? -4.086 -0.758 8.240 1.00 98.75 189 VAL A CA 1
ATOM 1495 C C . VAL A 1 189 ? -5.287 -0.273 7.440 1.00 98.75 189 VAL A C 1
ATOM 1497 O O . VAL A 1 189 ? -5.507 -0.743 6.327 1.00 98.75 189 VAL A O 1
ATOM 1500 N N . ALA A 1 190 ? -6.061 0.662 7.986 1.00 98.69 190 ALA A N 1
ATOM 1501 C CA . ALA A 1 190 ? -7.216 1.253 7.316 1.00 98.69 190 ALA A CA 1
ATOM 1502 C C . ALA A 1 190 ? -6.870 2.652 6.783 1.00 98.69 190 ALA A C 1
ATOM 1504 O O . ALA A 1 190 ? -6.313 3.469 7.510 1.00 98.69 190 ALA A O 1
ATOM 1505 N N . ILE A 1 191 ? -7.174 2.921 5.514 1.00 98.75 191 ILE A N 1
ATOM 1506 C CA . ILE A 1 191 ? -6.853 4.170 4.813 1.00 98.75 191 ILE A CA 1
ATOM 1507 C C . ILE A 1 191 ? -8.148 4.777 4.274 1.00 98.75 191 ILE A C 1
ATOM 1509 O O . ILE A 1 191 ? -8.908 4.087 3.590 1.00 98.75 191 ILE A O 1
ATOM 1513 N N . CYS A 1 192 ? -8.381 6.060 4.547 1.00 98.38 192 CYS A N 1
ATOM 1514 C CA . CYS A 1 192 ? -9.517 6.817 4.023 1.00 98.38 192 CYS A CA 1
ATOM 1515 C C . CYS A 1 192 ? -9.157 8.279 3.717 1.00 98.38 192 CYS A C 1
ATOM 1517 O O . CYS A 1 192 ? -8.113 8.773 4.141 1.00 98.38 192 CYS A O 1
ATOM 1519 N N . GLY A 1 193 ? -10.010 8.961 2.951 1.00 97.12 193 GLY A N 1
ATOM 1520 C CA . GLY A 1 193 ? -9.904 10.386 2.611 1.00 97.12 193 GLY A CA 1
ATOM 1521 C C . GLY A 1 193 ? -8.765 10.755 1.658 1.00 97.12 193 GLY A C 1
ATOM 1522 O O . GLY A 1 193 ? -8.656 11.901 1.236 1.00 97.12 193 GLY A O 1
ATOM 1523 N N . THR A 1 194 ? -7.922 9.799 1.260 1.00 97.31 194 THR A N 1
ATOM 1524 C CA . THR A 1 194 ? -6.805 10.038 0.343 1.00 97.31 194 THR A CA 1
ATOM 1525 C C . THR A 1 194 ? -6.770 9.032 -0.791 1.00 97.31 194 THR A C 1
ATOM 1527 O O . THR A 1 194 ? -6.679 7.827 -0.587 1.00 97.31 194 THR A O 1
ATOM 1530 N N . TRP A 1 195 ? -6.760 9.548 -2.017 1.00 96.81 195 TRP A N 1
ATOM 1531 C CA . TRP A 1 195 ? -6.580 8.764 -3.238 1.00 96.81 195 TRP A CA 1
ATOM 1532 C C . TRP A 1 195 ? -5.099 8.568 -3.585 1.00 96.81 195 TRP A C 1
ATOM 1534 O O . TRP A 1 195 ? -4.770 8.103 -4.673 1.00 96.81 195 TRP A O 1
ATOM 1544 N N . TYR A 1 196 ? -4.169 8.975 -2.716 1.00 96.06 196 TYR A N 1
ATOM 1545 C CA . TYR A 1 196 ? -2.745 8.822 -2.977 1.00 96.06 196 TYR A CA 1
ATOM 1546 C C . TYR A 1 196 ? -2.284 7.387 -2.692 1.00 96.06 196 TYR A C 1
ATOM 1548 O O . TYR A 1 196 ? -1.973 7.021 -1.560 1.00 96.06 196 TYR A O 1
ATOM 1556 N N . ALA A 1 197 ? -2.131 6.582 -3.746 1.00 94.94 197 ALA A N 1
ATOM 1557 C CA . ALA A 1 197 ? -1.744 5.171 -3.633 1.00 94.94 197 ALA A CA 1
ATOM 1558 C C . ALA A 1 197 ? -0.402 4.918 -2.916 1.00 94.94 197 ALA A C 1
ATOM 1560 O O . ALA A 1 197 ? -0.155 3.824 -2.406 1.00 94.94 197 ALA A O 1
ATOM 1561 N N . GLY A 1 198 ? 0.465 5.932 -2.814 1.00 92.44 198 GLY A N 1
ATOM 1562 C CA . GLY A 1 198 ? 1.693 5.834 -2.031 1.00 92.44 198 GLY A CA 1
ATOM 1563 C C . GLY A 1 198 ? 1.461 5.517 -0.547 1.00 92.44 198 GLY A C 1
ATOM 1564 O O . GLY A 1 198 ? 2.375 4.977 0.078 1.00 92.44 198 GLY A O 1
ATOM 1565 N N . GLU A 1 199 ? 0.267 5.776 0.001 1.00 96.88 199 GLU A N 1
ATOM 1566 C CA . GLU A 1 199 ? -0.085 5.360 1.366 1.00 96.88 199 GLU A CA 1
ATOM 1567 C C . GLU A 1 199 ? -0.192 3.837 1.509 1.00 96.88 199 GLU A C 1
ATOM 1569 O O . GLU A 1 199 ? 0.272 3.297 2.511 1.00 96.88 199 GLU A O 1
ATOM 1574 N N . ILE A 1 200 ? -0.657 3.111 0.483 1.00 97.75 200 ILE A N 1
ATOM 1575 C CA . ILE A 1 200 ? -0.655 1.634 0.472 1.00 97.75 200 ILE A CA 1
ATOM 1576 C C . ILE A 1 200 ? 0.792 1.125 0.579 1.00 97.75 200 ILE A C 1
ATOM 1578 O O . ILE A 1 200 ? 1.132 0.345 1.470 1.00 97.75 200 ILE A O 1
ATOM 1582 N N . LYS A 1 201 ? 1.682 1.636 -0.285 1.00 94.50 201 LYS A N 1
ATOM 1583 C CA . LYS A 1 201 ? 3.114 1.283 -0.297 1.00 94.50 201 LYS A CA 1
ATOM 1584 C C . LYS A 1 201 ? 3.789 1.576 1.045 1.00 94.50 201 LYS A C 1
ATOM 1586 O O . LYS A 1 201 ? 4.556 0.760 1.555 1.00 94.50 201 LYS A O 1
ATOM 1591 N N . LYS A 1 202 ? 3.539 2.753 1.623 1.00 93.38 202 LYS A N 1
ATOM 1592 C CA . LYS A 1 202 ? 4.169 3.169 2.885 1.00 93.38 202 LYS A CA 1
ATOM 1593 C C . LYS A 1 202 ? 3.561 2.501 4.116 1.00 93.38 202 LYS A C 1
ATOM 1595 O O . LYS A 1 202 ? 4.277 2.344 5.107 1.00 93.38 202 LYS A O 1
ATOM 1600 N N . SER A 1 203 ? 2.318 2.040 4.040 1.00 97.06 203 SER A N 1
ATOM 1601 C CA . SER A 1 203 ? 1.703 1.195 5.066 1.00 97.06 203 SER A CA 1
ATOM 1602 C C . SER A 1 203 ? 2.381 -0.170 5.132 1.00 97.06 203 SER A C 1
ATOM 1604 O O . SER A 1 203 ? 2.826 -0.566 6.204 1.00 97.06 203 SER A O 1
ATOM 1606 N N . VAL A 1 204 ? 2.608 -0.828 3.989 1.00 97.12 204 VAL A N 1
ATOM 1607 C CA . VAL A 1 204 ? 3.389 -2.080 3.946 1.00 97.12 204 VAL A CA 1
ATOM 1608 C C . VAL A 1 204 ? 4.816 -1.870 4.444 1.00 97.12 204 VAL A C 1
ATOM 1610 O O . VAL A 1 204 ? 5.312 -2.654 5.247 1.00 97.12 204 VAL A O 1
ATOM 1613 N N . PHE A 1 205 ? 5.466 -0.769 4.057 1.00 94.50 205 PHE A N 1
ATOM 1614 C CA . PHE A 1 205 ? 6.783 -0.448 4.606 1.00 94.50 205 PHE A CA 1
ATOM 1615 C C . PHE A 1 205 ? 6.746 -0.248 6.131 1.00 94.50 205 PHE A C 1
ATOM 1617 O O . PHE A 1 205 ? 7.647 -0.709 6.819 1.00 94.50 205 PHE A O 1
ATOM 1624 N N . THR A 1 206 ? 5.705 0.386 6.679 1.00 95.69 206 THR A N 1
ATOM 1625 C CA . THR A 1 206 ? 5.522 0.519 8.136 1.00 95.69 206 THR A CA 1
ATOM 1626 C C . THR A 1 206 ? 5.407 -0.852 8.805 1.00 95.69 206 THR A C 1
ATOM 1628 O O . THR A 1 206 ? 6.068 -1.075 9.812 1.00 95.69 206 THR A O 1
ATOM 1631 N N . ILE A 1 207 ? 4.628 -1.772 8.228 1.00 97.00 207 ILE A N 1
ATOM 1632 C CA . ILE A 1 207 ? 4.469 -3.143 8.740 1.00 97.00 207 ILE A CA 1
ATOM 1633 C C . ILE A 1 207 ? 5.821 -3.862 8.787 1.00 97.00 207 ILE A C 1
ATOM 1635 O O . ILE A 1 207 ? 6.180 -4.424 9.816 1.00 97.00 207 ILE A O 1
ATOM 1639 N N . LEU A 1 208 ? 6.613 -3.788 7.713 1.00 95.12 208 LEU A N 1
ATOM 1640 C CA . LEU A 1 208 ? 7.948 -4.394 7.695 1.00 95.12 208 LEU A CA 1
ATOM 1641 C C . LEU A 1 208 ? 8.891 -3.768 8.727 1.00 95.12 208 LEU A C 1
ATOM 1643 O O . LEU A 1 208 ? 9.643 -4.494 9.368 1.00 95.12 208 LEU A O 1
ATOM 1647 N N . ASN A 1 209 ? 8.833 -2.445 8.922 1.00 94.31 209 ASN A N 1
ATOM 1648 C CA . ASN A 1 209 ? 9.642 -1.776 9.947 1.00 94.31 209 ASN A CA 1
ATOM 1649 C C . ASN A 1 209 ? 9.273 -2.193 11.374 1.00 94.31 209 ASN A C 1
ATOM 1651 O O . ASN A 1 209 ? 10.103 -2.069 12.265 1.00 94.31 209 ASN A O 1
ATOM 1655 N N . TYR A 1 210 ? 8.047 -2.670 11.581 1.00 95.31 210 TYR A N 1
ATOM 1656 C CA . TYR A 1 210 ? 7.582 -3.157 12.871 1.00 95.31 210 TYR A CA 1
ATOM 1657 C C . TYR A 1 210 ? 7.929 -4.636 13.095 1.00 95.31 210 TYR A C 1
ATOM 1659 O O . TYR A 1 210 ? 8.420 -4.990 14.158 1.00 95.31 210 TYR A O 1
ATOM 1667 N N . LEU A 1 211 ? 7.717 -5.494 12.089 1.00 94.56 211 LEU A N 1
ATOM 1668 C CA . LEU A 1 211 ? 7.844 -6.951 12.237 1.00 94.56 211 LEU A CA 1
ATOM 1669 C C . LEU A 1 211 ? 9.263 -7.494 12.029 1.00 94.56 211 LEU A C 1
ATOM 1671 O O . LEU A 1 211 ? 9.644 -8.475 12.662 1.00 94.56 211 LEU A O 1
ATOM 1675 N N . LEU A 1 212 ? 10.038 -6.929 11.097 1.00 91.19 212 LEU A N 1
ATOM 1676 C CA . LEU A 1 212 ? 11.354 -7.478 10.748 1.00 91.19 212 LEU A CA 1
ATOM 1677 C C . LEU A 1 212 ? 12.401 -7.366 11.869 1.00 91.19 212 LEU A C 1
ATOM 1679 O O . LEU A 1 212 ? 13.168 -8.321 12.018 1.00 91.19 212 LEU A O 1
ATOM 1683 N N . PRO A 1 213 ? 12.427 -6.296 12.691 1.00 91.94 213 PRO A N 1
ATOM 1684 C CA . PRO A 1 213 ? 13.342 -6.230 13.827 1.00 91.94 213 PRO A CA 1
ATOM 1685 C C . PRO A 1 213 ? 13.200 -7.402 14.809 1.00 91.94 213 PRO A C 1
ATOM 1687 O O . PRO A 1 213 ? 14.214 -7.904 15.284 1.00 91.94 213 PRO A O 1
ATOM 1690 N N . ASP A 1 214 ? 11.986 -7.918 15.039 1.00 91.25 214 ASP A N 1
ATOM 1691 C CA . ASP A 1 214 ? 11.768 -9.102 15.894 1.00 91.25 214 ASP A CA 1
ATOM 1692 C C . ASP A 1 214 ? 12.414 -10.369 15.317 1.00 91.25 214 ASP A C 1
ATOM 1694 O O . ASP A 1 214 ? 12.768 -11.294 16.045 1.00 91.25 214 ASP A O 1
ATOM 1698 N N . LYS A 1 215 ? 12.576 -10.412 13.991 1.00 88.56 215 LYS A N 1
ATOM 1699 C CA . LYS A 1 215 ? 13.268 -11.484 13.264 1.00 88.56 215 LYS A CA 1
ATOM 1700 C C . LYS A 1 215 ? 14.768 -11.209 13.117 1.00 88.56 215 LYS A C 1
ATOM 1702 O O . LYS A 1 215 ? 15.431 -11.895 12.345 1.00 88.56 215 LYS A O 1
ATOM 1707 N N . ASN A 1 216 ? 15.297 -10.207 13.823 1.00 89.44 216 ASN A N 1
ATOM 1708 C CA . ASN A 1 216 ? 16.685 -9.754 13.737 1.00 89.44 216 ASN A CA 1
ATOM 1709 C C . ASN A 1 216 ? 17.098 -9.317 12.313 1.00 89.44 216 ASN A C 1
ATOM 1711 O O . ASN A 1 216 ? 18.255 -9.441 11.914 1.00 89.44 216 ASN A O 1
ATOM 1715 N N . VAL A 1 217 ? 16.134 -8.808 11.535 1.00 86.12 217 VAL A N 1
ATOM 1716 C CA . VAL A 1 217 ? 16.340 -8.274 10.183 1.00 86.12 217 VAL A CA 1
ATOM 1717 C C . VAL A 1 217 ? 16.222 -6.755 10.228 1.00 86.12 217 VAL A C 1
ATOM 1719 O O . VAL A 1 217 ? 15.229 -6.228 10.723 1.00 86.12 217 VAL A O 1
ATOM 1722 N N . LEU A 1 218 ? 17.213 -6.042 9.681 1.00 85.12 218 LEU A N 1
ATOM 1723 C CA . LEU A 1 218 ? 17.228 -4.577 9.626 1.00 85.12 218 LEU A CA 1
ATOM 1724 C C . LEU A 1 218 ? 16.434 -4.056 8.410 1.00 85.12 218 LEU A C 1
ATOM 1726 O O . LEU A 1 218 ? 16.923 -4.137 7.279 1.00 85.12 218 LEU A O 1
ATOM 1730 N N . PRO A 1 219 ? 15.238 -3.471 8.600 1.00 86.56 219 PRO A N 1
ATOM 1731 C CA . PRO A 1 219 ? 14.519 -2.801 7.525 1.00 86.56 219 PRO A CA 1
ATOM 1732 C C . PRO A 1 219 ? 15.223 -1.489 7.149 1.00 86.56 219 PRO A C 1
ATOM 1734 O O . PRO A 1 219 ? 15.575 -0.680 8.006 1.00 86.56 219 PRO A O 1
ATOM 1737 N N . MET A 1 220 ? 15.406 -1.238 5.850 1.00 80.00 220 MET A N 1
ATOM 1738 C CA . MET A 1 220 ? 16.087 -0.036 5.355 1.00 80.00 220 MET A CA 1
ATOM 1739 C C . MET A 1 220 ? 15.247 0.693 4.308 1.00 80.00 220 MET A C 1
ATOM 1741 O O . MET A 1 220 ? 14.710 0.091 3.380 1.00 80.00 220 MET A O 1
ATOM 1745 N N . HIS A 1 221 ? 15.169 2.023 4.414 1.00 83.00 221 HIS A N 1
ATOM 1746 C CA . HIS A 1 221 ? 14.660 2.874 3.335 1.00 83.00 221 HIS A CA 1
ATOM 1747 C C . HIS A 1 221 ? 15.822 3.314 2.438 1.00 83.00 221 HIS A C 1
ATOM 1749 O O . HIS A 1 221 ? 16.279 4.458 2.495 1.00 83.00 221 HIS A O 1
ATOM 1755 N N . ALA A 1 222 ? 16.305 2.378 1.630 1.00 72.69 222 ALA A N 1
ATOM 1756 C CA . ALA A 1 222 ? 17.449 2.555 0.748 1.00 72.69 222 ALA A CA 1
ATOM 1757 C C . ALA A 1 222 ? 17.159 1.969 -0.640 1.00 72.69 222 ALA A C 1
ATOM 1759 O O . ALA A 1 222 ? 16.195 1.226 -0.823 1.00 72.69 222 ALA A O 1
ATOM 1760 N N . SER A 1 223 ? 17.991 2.317 -1.616 1.00 72.44 223 SER A N 1
ATOM 1761 C CA . SER A 1 223 ? 18.144 1.525 -2.842 1.00 72.44 223 SER A CA 1
ATOM 1762 C C . SER A 1 223 ? 19.407 0.680 -2.731 1.00 72.44 223 SER A C 1
ATOM 1764 O O . SER A 1 223 ? 20.360 1.108 -2.082 1.00 72.44 223 SER A O 1
ATOM 1766 N N . ALA A 1 224 ? 19.432 -0.483 -3.373 1.00 69.56 224 ALA A N 1
ATOM 1767 C CA . ALA A 1 224 ? 20.604 -1.346 -3.415 1.00 69.56 224 ALA A CA 1
ATOM 1768 C C . ALA A 1 224 ? 20.875 -1.799 -4.851 1.00 69.56 224 ALA A C 1
ATOM 1770 O O . ALA A 1 224 ? 19.928 -2.080 -5.583 1.00 69.56 224 ALA A O 1
ATOM 1771 N N . ASN A 1 225 ? 22.154 -1.869 -5.220 1.00 70.00 225 ASN A N 1
ATOM 1772 C CA . ASN A 1 225 ? 22.616 -2.386 -6.506 1.00 70.00 225 ASN A CA 1
ATOM 1773 C C . ASN A 1 225 ? 23.674 -3.470 -6.266 1.00 70.00 225 ASN A C 1
ATOM 1775 O O . ASN A 1 225 ? 24.410 -3.401 -5.280 1.00 70.00 225 ASN A O 1
ATOM 1779 N N . VAL A 1 226 ? 23.768 -4.426 -7.191 1.00 68.12 226 VAL A N 1
ATOM 1780 C CA . VAL A 1 226 ? 24.771 -5.499 -7.181 1.00 68.12 226 VAL A CA 1
ATOM 1781 C C . VAL A 1 226 ? 25.678 -5.335 -8.398 1.00 68.12 226 VAL A C 1
ATOM 1783 O O . VAL A 1 226 ? 25.192 -5.184 -9.519 1.00 68.12 226 VAL A O 1
ATOM 1786 N N . GLY A 1 227 ? 26.990 -5.296 -8.171 1.00 68.00 227 GLY A N 1
ATOM 1787 C CA . GLY A 1 227 ? 28.000 -5.211 -9.219 1.00 68.00 227 GLY A CA 1
ATOM 1788 C C . GLY A 1 227 ? 28.322 -6.573 -9.853 1.00 68.00 227 GLY A C 1
ATOM 1789 O O . GLY A 1 227 ? 27.917 -7.617 -9.338 1.00 68.00 227 GLY A O 1
ATOM 1790 N N . PRO A 1 228 ? 29.099 -6.605 -10.954 1.00 72.25 228 PRO A N 1
ATOM 1791 C CA . PRO A 1 228 ? 29.440 -7.845 -11.663 1.00 72.25 228 PRO A CA 1
ATOM 1792 C C . PRO A 1 228 ? 30.214 -8.879 -10.832 1.00 72.25 228 PRO A C 1
ATOM 1794 O O . PRO A 1 228 ? 30.335 -10.027 -11.248 1.00 72.25 228 PRO A O 1
ATOM 1797 N N . LYS A 1 229 ? 30.778 -8.481 -9.683 1.00 79.25 229 LYS A N 1
ATOM 1798 C CA . LYS A 1 229 ? 31.499 -9.370 -8.761 1.00 79.25 229 LYS A CA 1
ATOM 1799 C C . LYS A 1 229 ? 30.656 -9.750 -7.538 1.00 79.25 229 LYS A C 1
ATOM 1801 O O . LYS A 1 229 ? 31.216 -10.196 -6.541 1.00 79.25 229 LYS A O 1
ATOM 1806 N N . ASN A 1 230 ? 29.334 -9.571 -7.609 1.00 72.56 230 ASN A N 1
ATOM 1807 C CA . ASN A 1 230 ? 28.396 -9.723 -6.493 1.00 72.56 230 ASN A CA 1
ATOM 1808 C C . ASN A 1 230 ? 28.685 -8.787 -5.303 1.00 72.56 230 ASN A C 1
ATOM 1810 O O . ASN A 1 230 ? 28.298 -9.062 -4.169 1.00 72.56 230 ASN A O 1
ATOM 1814 N N . ASP A 1 231 ? 29.354 -7.662 -5.553 1.00 71.44 231 ASP A N 1
ATOM 1815 C CA . ASP A 1 231 ? 29.560 -6.594 -4.585 1.00 71.44 231 ASP A CA 1
ATOM 1816 C C . ASP A 1 231 ? 28.292 -5.740 -4.453 1.00 71.44 231 ASP A C 1
ATOM 1818 O O . ASP A 1 231 ? 27.743 -5.253 -5.441 1.00 71.44 231 ASP A O 1
ATOM 1822 N N . VAL A 1 232 ? 27.800 -5.575 -3.222 1.00 73.00 232 VAL A N 1
ATOM 1823 C CA . VAL A 1 232 ? 26.537 -4.877 -2.946 1.00 73.00 232 VAL A CA 1
ATOM 1824 C C . VAL A 1 232 ? 26.808 -3.452 -2.476 1.00 73.00 232 VAL A C 1
ATOM 1826 O O . VAL A 1 232 ? 27.533 -3.235 -1.506 1.00 73.00 232 VAL A O 1
ATOM 1829 N N . ALA A 1 233 ? 26.159 -2.479 -3.115 1.00 73.75 233 ALA A N 1
ATOM 1830 C CA . ALA A 1 233 ? 26.158 -1.083 -2.691 1.00 73.75 233 ALA A CA 1
ATOM 1831 C C . ALA A 1 233 ? 24.756 -0.660 -2.239 1.00 73.75 233 ALA A C 1
ATOM 1833 O O . ALA A 1 233 ? 23.785 -0.824 -2.977 1.00 73.75 233 ALA A O 1
ATOM 1834 N N . ILE A 1 234 ? 24.658 -0.076 -1.041 1.00 73.44 234 ILE A N 1
ATOM 1835 C CA . ILE A 1 234 ? 23.406 0.420 -0.456 1.00 73.44 234 ILE A CA 1
ATOM 1836 C C . ILE A 1 234 ? 23.456 1.946 -0.384 1.00 73.44 234 ILE A C 1
ATOM 1838 O O . ILE A 1 234 ? 24.388 2.531 0.163 1.00 73.44 234 ILE A O 1
ATOM 1842 N N . PHE A 1 235 ? 22.422 2.597 -0.908 1.00 74.19 235 PHE A N 1
ATOM 1843 C CA . PHE A 1 235 ? 22.323 4.049 -0.990 1.00 74.19 235 PHE A CA 1
ATOM 1844 C C . PHE A 1 235 ? 21.159 4.552 -0.139 1.00 74.19 235 PHE A C 1
ATOM 1846 O O . PHE A 1 235 ? 19.985 4.330 -0.456 1.00 74.19 235 PHE A O 1
ATOM 1853 N N . PHE A 1 236 ? 21.485 5.287 0.921 1.00 73.06 236 PHE A N 1
ATOM 1854 C CA . PHE A 1 236 ? 20.499 5.957 1.760 1.00 73.06 236 PHE A CA 1
ATOM 1855 C C . PHE A 1 236 ? 20.198 7.360 1.251 1.00 73.06 236 PHE A C 1
ATOM 1857 O O . PHE A 1 236 ? 21.067 8.077 0.756 1.00 73.06 236 PHE A O 1
ATOM 1864 N N . GLY A 1 237 ? 18.945 7.778 1.402 1.00 66.31 237 GLY A N 1
ATOM 1865 C CA . GLY A 1 237 ? 18.572 9.150 1.112 1.00 66.31 237 GLY A CA 1
ATOM 1866 C C . GLY A 1 237 ? 17.069 9.373 1.059 1.00 66.31 237 GLY A C 1
ATOM 1867 O O . GLY A 1 237 ? 16.310 8.514 0.593 1.00 66.31 237 GLY A O 1
ATOM 1868 N N . LEU A 1 238 ? 16.632 10.550 1.507 1.00 67.00 238 LEU A N 1
ATOM 1869 C CA . LEU A 1 238 ? 15.231 10.967 1.459 1.00 67.00 238 LEU A CA 1
ATOM 1870 C C . LEU A 1 238 ? 14.708 11.052 0.010 1.00 67.00 238 LEU A C 1
ATOM 1872 O O . LEU A 1 238 ? 15.426 10.872 -0.981 1.00 67.00 238 LEU A O 1
ATOM 1876 N N . SER A 1 239 ? 13.403 11.281 -0.144 1.00 61.78 239 SER A N 1
ATOM 1877 C CA . SER A 1 239 ? 12.839 11.546 -1.471 1.00 61.78 239 SER A CA 1
ATOM 1878 C C . SER A 1 239 ? 13.547 12.756 -2.091 1.00 61.78 239 SER A C 1
ATOM 1880 O O . SER A 1 239 ? 13.613 13.808 -1.466 1.00 61.78 239 SER A O 1
ATOM 1882 N N . GLY A 1 240 ? 14.103 12.598 -3.295 1.00 61.25 240 GLY A N 1
ATOM 1883 C CA . GLY A 1 240 ? 14.791 13.681 -4.009 1.00 61.25 240 GLY A CA 1
ATOM 1884 C C . GLY A 1 240 ? 16.307 13.807 -3.802 1.00 61.25 240 GLY A C 1
ATOM 1885 O O . GLY A 1 240 ? 16.921 14.580 -4.522 1.00 61.25 240 GLY A O 1
ATOM 1886 N N . THR A 1 241 ? 16.949 13.022 -2.933 1.00 62.69 241 THR A N 1
ATOM 1887 C CA . THR A 1 241 ? 18.368 13.221 -2.548 1.00 62.69 241 THR A CA 1
ATOM 1888 C C . THR A 1 241 ? 19.409 12.567 -3.474 1.00 62.69 241 THR A C 1
ATOM 1890 O O . THR A 1 241 ? 20.482 12.191 -3.022 1.00 62.69 241 THR A O 1
ATOM 1893 N N . GLY A 1 242 ? 19.104 12.371 -4.760 1.00 61.28 242 GLY A N 1
ATOM 1894 C CA . GLY A 1 242 ? 20.120 11.947 -5.741 1.00 61.28 242 GLY A CA 1
ATOM 1895 C C . GLY A 1 242 ? 20.191 10.458 -6.108 1.00 61.28 242 GLY A C 1
ATOM 1896 O O . GLY A 1 242 ? 21.017 10.109 -6.944 1.00 61.28 242 GLY A O 1
ATOM 1897 N N . LYS A 1 243 ? 19.294 9.587 -5.612 1.00 71.56 243 LYS A N 1
ATOM 1898 C CA . LYS A 1 243 ? 19.183 8.181 -6.090 1.00 71.56 243 LYS A CA 1
ATOM 1899 C C . LYS A 1 243 ? 19.059 8.101 -7.617 1.00 71.56 243 LYS A C 1
ATOM 1901 O O . LYS A 1 243 ? 19.811 7.405 -8.286 1.00 71.56 243 LYS A O 1
ATOM 1906 N N . THR A 1 244 ? 18.162 8.916 -8.170 1.00 65.88 244 THR A N 1
ATOM 1907 C CA . THR A 1 244 ? 17.983 9.083 -9.617 1.00 65.88 244 THR A CA 1
ATOM 1908 C C . THR A 1 244 ? 19.247 9.598 -10.311 1.00 65.88 244 THR A C 1
ATOM 1910 O O . THR A 1 244 ? 19.554 9.174 -11.420 1.00 65.88 244 THR A O 1
ATOM 1913 N N . THR A 1 245 ? 19.983 10.513 -9.678 1.00 72.19 245 THR A N 1
ATOM 1914 C CA . THR A 1 245 ? 21.224 11.073 -10.231 1.00 72.19 245 THR A CA 1
ATOM 1915 C C . THR A 1 245 ? 22.298 9.996 -10.352 1.00 72.19 245 THR A C 1
ATOM 1917 O O . THR A 1 245 ? 22.946 9.904 -11.388 1.00 72.19 245 THR A O 1
ATOM 1920 N N . LEU A 1 246 ? 22.427 9.129 -9.344 1.00 70.69 246 LEU A N 1
ATOM 1921 C CA . LEU A 1 246 ? 23.333 7.980 -9.378 1.00 70.69 246 LEU A CA 1
ATOM 1922 C C . LEU A 1 246 ? 22.907 6.949 -10.426 1.00 70.69 246 LEU A C 1
ATOM 1924 O O . LEU A 1 246 ? 23.736 6.522 -11.221 1.00 70.69 246 LEU A O 1
ATOM 1928 N N . ALA A 1 247 ? 21.615 6.617 -10.507 1.00 70.50 247 ALA A N 1
ATOM 1929 C CA . ALA A 1 247 ? 21.104 5.727 -11.551 1.00 70.50 247 ALA A CA 1
ATOM 1930 C C . ALA A 1 247 ? 21.418 6.256 -12.964 1.00 70.50 247 ALA A C 1
ATOM 1932 O O . ALA A 1 247 ? 21.816 5.491 -13.838 1.00 70.50 247 ALA A O 1
ATOM 1933 N N . ARG A 1 248 ? 21.311 7.576 -13.180 1.00 74.25 248 ARG A N 1
ATOM 1934 C CA . ARG A 1 248 ? 21.724 8.226 -14.435 1.00 74.25 248 ARG A CA 1
ATOM 1935 C C . ARG A 1 248 ? 23.234 8.180 -14.661 1.00 74.25 248 ARG A C 1
ATOM 1937 O O . ARG A 1 248 ? 23.655 7.976 -15.793 1.00 74.25 248 ARG A O 1
ATOM 1944 N N . HIS A 1 249 ? 24.036 8.374 -13.617 1.00 79.06 249 HIS A N 1
ATOM 1945 C CA . HIS A 1 249 ? 25.490 8.279 -13.715 1.00 79.06 249 HIS A CA 1
ATOM 1946 C C . HIS A 1 249 ? 25.919 6.873 -14.154 1.00 79.06 249 HIS A C 1
ATOM 1948 O O . HIS A 1 249 ? 26.664 6.749 -15.120 1.00 79.06 249 HIS A O 1
ATOM 1954 N N . PHE A 1 250 ? 25.386 5.819 -13.528 1.00 74.38 250 PHE A N 1
ATOM 1955 C CA . PHE A 1 250 ? 25.663 4.438 -13.936 1.00 74.38 250 PHE A CA 1
ATOM 1956 C C . PHE A 1 250 ? 25.154 4.138 -15.349 1.00 74.38 250 PHE A C 1
ATOM 1958 O O . PHE A 1 250 ? 25.887 3.562 -16.147 1.00 74.38 250 PHE A O 1
ATOM 1965 N N . ALA A 1 251 ? 23.949 4.603 -15.697 1.00 75.69 251 ALA A N 1
ATOM 1966 C CA . ALA A 1 251 ? 23.414 4.482 -17.052 1.00 75.69 251 ALA A CA 1
ATOM 1967 C C . ALA A 1 251 ? 24.327 5.112 -18.118 1.00 75.69 251 ALA A C 1
ATOM 1969 O O . ALA A 1 251 ? 24.458 4.562 -19.204 1.00 75.69 251 ALA A O 1
ATOM 1970 N N . GLY A 1 252 ? 24.986 6.235 -17.813 1.00 77.06 252 GLY A N 1
ATOM 1971 C CA . GLY A 1 252 ? 25.905 6.907 -18.738 1.00 77.06 252 GLY A CA 1
ATOM 1972 C C . GLY A 1 252 ? 27.184 6.126 -19.066 1.00 77.06 252 GLY A C 1
ATOM 1973 O O . GLY A 1 252 ? 27.866 6.486 -20.017 1.00 77.06 252 GLY A O 1
ATOM 1974 N N . HIS A 1 253 ? 27.504 5.073 -18.309 1.00 80.69 253 HIS A N 1
ATOM 1975 C CA . HIS A 1 253 ? 28.667 4.211 -18.552 1.00 80.69 253 HIS A CA 1
ATOM 1976 C C . HIS A 1 253 ? 28.315 2.933 -19.330 1.00 80.69 253 HIS A C 1
ATOM 1978 O O . HIS A 1 253 ? 29.193 2.111 -19.586 1.00 80.69 253 HIS A O 1
ATOM 1984 N N . VAL A 1 254 ? 27.044 2.741 -19.697 1.00 80.19 254 VAL A N 1
ATOM 1985 C CA . VAL A 1 254 ? 26.611 1.610 -20.524 1.00 80.19 254 VAL A CA 1
ATOM 1986 C C . VAL A 1 254 ? 26.828 1.960 -21.992 1.00 80.19 254 VAL A C 1
ATOM 1988 O O . VAL A 1 254 ? 26.234 2.907 -22.503 1.00 80.19 254 VAL A O 1
ATOM 1991 N N . ASP A 1 255 ? 27.640 1.168 -22.690 1.00 79.44 255 ASP A N 1
ATOM 1992 C CA . ASP A 1 255 ? 27.771 1.256 -24.145 1.00 79.44 255 ASP A CA 1
ATOM 1993 C C . ASP A 1 255 ? 26.541 0.627 -24.821 1.00 79.44 255 ASP A C 1
ATOM 1995 O O . ASP A 1 255 ? 26.540 -0.559 -25.157 1.00 79.44 255 ASP A O 1
ATOM 1999 N N . GLY A 1 256 ? 25.449 1.387 -24.940 1.00 80.25 256 GLY A N 1
ATOM 2000 C CA . GLY A 1 256 ? 24.210 0.995 -25.618 1.00 80.25 256 GLY A CA 1
ATOM 2001 C C . GLY A 1 256 ? 22.961 1.707 -25.092 1.00 80.25 256 GLY A C 1
ATOM 2002 O O . GLY A 1 256 ? 23.035 2.587 -24.238 1.00 80.25 256 GLY A O 1
ATOM 2003 N N . ASP A 1 257 ? 21.792 1.311 -25.602 1.00 82.75 257 ASP A N 1
ATOM 2004 C CA . ASP A 1 257 ? 20.523 1.946 -25.239 1.00 82.75 257 ASP A CA 1
ATOM 2005 C C . ASP A 1 257 ? 20.134 1.648 -23.784 1.00 82.75 257 ASP A C 1
ATOM 2007 O O . ASP A 1 257 ? 20.034 0.488 -23.373 1.00 82.75 257 ASP A O 1
ATOM 2011 N N . VAL A 1 258 ? 19.848 2.699 -23.013 1.00 83.50 258 VAL A N 1
ATOM 2012 C CA . VAL A 1 258 ? 19.319 2.595 -21.646 1.00 83.50 258 VAL A CA 1
ATOM 2013 C C . VAL A 1 258 ? 17.883 3.087 -21.609 1.00 83.50 258 VAL A C 1
ATOM 2015 O O . VAL A 1 258 ? 17.605 4.209 -22.028 1.00 83.50 258 VAL A O 1
ATOM 2018 N N . GLN A 1 259 ? 16.970 2.298 -21.043 1.00 85.69 259 GLN A N 1
ATOM 2019 C CA . GLN A 1 259 ? 15.563 2.666 -20.908 1.00 85.69 259 GLN A CA 1
ATOM 2020 C C . GLN A 1 259 ? 15.181 2.886 -19.441 1.00 85.69 259 GLN A C 1
ATOM 2022 O O . GLN A 1 259 ? 15.269 1.981 -18.618 1.00 85.69 259 GLN A O 1
ATOM 2027 N N . PHE A 1 260 ? 14.685 4.080 -19.111 1.00 84.62 260 PHE A N 1
ATOM 2028 C CA . PHE A 1 260 ? 14.093 4.354 -17.800 1.00 84.62 260 PHE A CA 1
ATOM 2029 C C . PHE A 1 260 ? 12.604 3.993 -17.829 1.00 84.62 260 PHE A C 1
ATOM 2031 O O . PHE A 1 260 ? 11.847 4.508 -18.659 1.00 84.62 260 PHE A O 1
ATOM 2038 N N . ALA A 1 261 ? 12.189 3.091 -16.944 1.00 84.44 261 ALA A N 1
ATOM 2039 C CA . ALA A 1 261 ? 10.899 2.416 -17.006 1.00 84.44 261 ALA A CA 1
ATOM 2040 C C . ALA A 1 261 ? 10.178 2.370 -15.643 1.00 84.44 261 ALA A C 1
ATOM 2042 O O . ALA A 1 261 ? 9.831 1.287 -15.194 1.00 84.44 261 ALA A O 1
ATOM 2043 N N . PRO A 1 262 ? 9.954 3.482 -14.920 1.00 82.62 262 PRO A N 1
ATOM 2044 C CA . PRO A 1 262 ? 9.315 3.405 -13.606 1.00 82.62 262 PRO A CA 1
ATOM 2045 C C . PRO A 1 262 ? 7.872 2.885 -13.674 1.00 82.62 262 PRO A C 1
ATOM 2047 O O . PRO A 1 262 ? 7.189 2.983 -14.696 1.00 82.62 262 PRO A O 1
ATOM 2050 N N . SER A 1 263 ? 7.358 2.398 -12.547 1.00 78.81 263 SER A N 1
ATOM 2051 C CA . SER A 1 263 ? 6.010 1.817 -12.480 1.00 78.81 263 SER A CA 1
ATOM 2052 C C . SER A 1 263 ? 4.872 2.844 -12.545 1.00 78.81 263 SER A C 1
ATOM 2054 O O . SER A 1 263 ? 3.747 2.474 -12.875 1.00 78.81 263 SER A O 1
ATOM 2056 N N . THR A 1 264 ? 5.133 4.127 -12.252 1.00 80.44 264 THR A N 1
ATOM 2057 C CA . THR A 1 264 ? 4.105 5.187 -12.227 1.00 80.44 264 THR A CA 1
ATOM 2058 C C . THR A 1 264 ? 4.441 6.369 -13.136 1.00 80.44 264 THR A C 1
ATOM 2060 O O . THR A 1 264 ? 5.604 6.716 -13.355 1.00 80.44 264 THR A O 1
ATOM 2063 N N . GLY A 1 265 ? 3.404 7.044 -13.646 1.00 80.56 265 GLY A N 1
ATOM 2064 C CA . GLY A 1 265 ? 3.567 8.251 -14.463 1.00 80.56 265 GLY A CA 1
ATOM 2065 C C . GLY A 1 265 ? 4.208 9.415 -13.701 1.00 80.56 265 GLY A C 1
ATOM 2066 O O . GLY A 1 265 ? 4.999 10.158 -14.279 1.00 80.56 265 GLY A O 1
ATOM 2067 N N . LYS A 1 266 ? 3.934 9.535 -12.394 1.00 78.75 266 LYS A N 1
ATOM 2068 C CA . LYS A 1 266 ? 4.550 10.541 -11.516 1.00 78.75 266 LYS A CA 1
ATOM 2069 C C . LYS A 1 266 ? 6.052 10.304 -11.359 1.00 78.75 266 LYS A C 1
ATOM 2071 O O . LYS A 1 266 ? 6.831 11.244 -11.497 1.00 78.75 266 LYS A O 1
ATOM 2076 N N . ALA A 1 267 ? 6.462 9.055 -11.145 1.00 77.56 267 ALA A N 1
ATOM 2077 C CA . ALA A 1 267 ? 7.872 8.684 -11.133 1.00 77.56 267 ALA A CA 1
ATOM 2078 C C . ALA A 1 267 ? 8.529 8.984 -12.487 1.00 77.56 267 ALA A C 1
ATOM 2080 O O . ALA A 1 267 ? 9.572 9.629 -12.533 1.00 77.56 267 ALA A O 1
ATOM 2081 N N . ALA A 1 268 ? 7.874 8.628 -13.600 1.00 83.50 268 ALA A N 1
ATOM 2082 C CA . ALA A 1 268 ? 8.369 8.942 -14.943 1.00 83.50 268 ALA A CA 1
ATOM 2083 C C . ALA A 1 268 ? 8.549 10.452 -15.155 1.00 83.50 268 ALA A C 1
ATOM 2085 O O . ALA A 1 268 ? 9.566 10.885 -15.690 1.00 83.50 268 ALA A O 1
ATOM 2086 N N . GLN A 1 269 ? 7.598 11.269 -14.698 1.00 83.12 269 GLN A N 1
ATOM 2087 C CA . GLN A 1 269 ? 7.707 12.726 -14.748 1.00 83.12 269 GLN A CA 1
ATOM 2088 C C . GLN A 1 269 ? 8.876 13.239 -13.898 1.00 83.12 269 GLN A C 1
ATOM 2090 O O . GLN A 1 269 ? 9.648 14.064 -14.382 1.00 83.12 269 GLN A O 1
ATOM 2095 N N . GLY A 1 270 ? 9.041 12.727 -12.675 1.00 80.56 270 GLY A N 1
ATOM 2096 C CA . GLY A 1 270 ? 10.153 13.086 -11.792 1.00 80.56 270 GLY A CA 1
ATOM 2097 C C . GLY A 1 270 ? 11.526 12.672 -12.335 1.00 80.56 270 GLY A C 1
ATOM 2098 O O . GLY A 1 270 ? 12.512 13.371 -12.109 1.00 80.56 270 GLY A O 1
ATOM 2099 N N . LEU A 1 271 ? 11.602 11.565 -13.079 1.00 82.06 271 LEU A N 1
ATOM 2100 C CA . LEU A 1 271 ? 12.801 11.152 -13.810 1.00 82.06 271 LEU A CA 1
ATOM 2101 C C . LEU A 1 271 ? 13.097 12.100 -14.981 1.00 82.06 271 LEU A C 1
ATOM 2103 O O . LEU A 1 271 ? 14.230 12.569 -15.118 1.00 82.06 271 LEU A O 1
ATOM 2107 N N . ARG A 1 272 ? 12.082 12.437 -15.791 1.00 87.12 272 ARG A N 1
ATOM 2108 C CA . ARG A 1 272 ? 12.229 13.372 -16.921 1.00 87.12 272 ARG A CA 1
ATOM 2109 C C . ARG A 1 272 ? 12.671 14.758 -16.466 1.00 87.12 272 ARG A C 1
ATOM 2111 O O . ARG A 1 272 ? 13.602 15.307 -17.046 1.00 87.12 272 ARG A O 1
ATOM 2118 N N . SER A 1 273 ? 12.083 15.293 -15.392 1.00 82.50 273 SER A N 1
ATOM 2119 C CA . SER A 1 273 ? 12.477 16.598 -14.837 1.00 82.50 273 SER A CA 1
ATOM 2120 C C . SER A 1 273 ? 13.915 16.614 -14.307 1.00 82.50 273 SER A C 1
ATOM 2122 O O . SER A 1 273 ? 14.503 17.676 -14.146 1.00 82.50 273 SER A O 1
ATOM 2124 N N . LYS A 1 274 ? 14.489 15.436 -14.039 1.00 79.38 274 LYS A N 1
ATOM 2125 C CA . LYS A 1 274 ? 15.881 15.240 -13.625 1.00 79.38 274 LYS A CA 1
ATOM 2126 C C . LYS A 1 274 ? 16.764 14.748 -14.770 1.00 79.38 274 LYS A C 1
ATOM 2128 O O . LYS A 1 274 ? 17.819 14.194 -14.490 1.00 79.38 274 LYS A O 1
ATOM 2133 N N . GLY A 1 275 ? 16.353 14.923 -16.029 1.00 80.44 275 GLY A N 1
ATOM 2134 C CA . GLY A 1 275 ? 17.167 14.703 -17.231 1.00 80.44 275 GLY A CA 1
ATOM 2135 C C . GLY A 1 275 ? 17.157 13.289 -17.824 1.00 80.44 275 GLY A C 1
ATOM 2136 O O . GLY A 1 275 ? 17.901 13.040 -18.768 1.00 80.44 275 GLY A O 1
ATOM 2137 N N . ALA A 1 276 ? 16.335 12.361 -17.324 1.00 83.88 276 ALA A N 1
ATOM 2138 C CA . ALA A 1 276 ? 16.077 11.084 -18.001 1.00 83.88 276 ALA A CA 1
ATOM 2139 C C . ALA A 1 276 ? 14.928 11.255 -19.014 1.00 83.88 276 ALA A C 1
ATOM 2141 O O . ALA A 1 276 ? 13.786 10.877 -18.751 1.00 83.88 276 ALA A O 1
ATOM 2142 N N . SER A 1 277 ? 15.211 11.902 -20.150 1.00 86.62 277 SER A N 1
ATOM 2143 C CA . SER A 1 277 ? 14.203 12.352 -21.130 1.00 86.62 277 SER A CA 1
ATOM 2144 C C . SER A 1 277 ? 13.358 11.221 -21.726 1.00 86.62 277 SER A C 1
ATOM 2146 O O . SER A 1 277 ? 12.179 11.423 -22.015 1.00 86.62 277 SER A O 1
ATOM 2148 N N . ASN A 1 278 ? 13.919 10.018 -21.853 1.00 86.38 278 ASN A N 1
ATOM 2149 C CA . ASN A 1 278 ? 13.237 8.840 -22.382 1.00 86.38 278 ASN A CA 1
ATOM 2150 C C . ASN A 1 278 ? 12.411 8.067 -21.337 1.00 86.38 278 ASN A C 1
ATOM 2152 O O . ASN A 1 278 ? 11.860 7.020 -21.678 1.00 86.38 278 ASN A O 1
ATOM 2156 N N . ALA A 1 279 ? 12.292 8.545 -20.090 1.00 86.31 279 ALA A N 1
ATOM 2157 C CA . ALA A 1 279 ? 11.553 7.833 -19.050 1.00 86.31 279 ALA A CA 1
ATOM 2158 C C . ALA A 1 279 ? 10.051 7.716 -19.370 1.00 86.31 279 ALA A C 1
ATOM 2160 O O . ALA A 1 279 ? 9.354 8.723 -19.544 1.00 86.31 279 ALA A O 1
ATOM 2161 N N . ARG A 1 280 ? 9.537 6.480 -19.397 1.00 85.00 280 ARG A N 1
ATOM 2162 C CA . ARG A 1 280 ? 8.125 6.123 -19.655 1.00 85.00 280 ARG A CA 1
ATOM 2163 C C . ARG A 1 280 ? 7.666 5.061 -18.663 1.00 85.00 280 ARG A C 1
ATOM 2165 O O . ARG A 1 280 ? 8.498 4.388 -18.075 1.00 85.00 280 ARG A O 1
ATOM 2172 N N . THR A 1 281 ? 6.360 4.891 -18.458 1.00 82.44 281 THR A N 1
ATOM 2173 C CA . THR A 1 281 ? 5.906 3.821 -17.553 1.00 82.44 281 THR A CA 1
ATOM 2174 C C . THR A 1 281 ? 6.266 2.443 -18.107 1.00 82.44 281 THR A C 1
ATOM 2176 O O . THR A 1 281 ? 6.159 2.234 -19.318 1.00 82.44 281 THR A O 1
ATOM 2179 N N . ILE A 1 282 ? 6.627 1.488 -17.248 1.00 81.69 282 ILE A N 1
ATOM 2180 C CA . ILE A 1 282 ? 6.926 0.115 -17.691 1.00 81.69 282 ILE A CA 1
ATOM 2181 C C . ILE A 1 282 ? 5.763 -0.502 -18.486 1.00 81.69 282 ILE A C 1
ATOM 2183 O O . ILE A 1 282 ? 5.972 -1.114 -19.528 1.00 81.69 282 ILE A O 1
ATOM 2187 N N . HIS A 1 283 ? 4.519 -0.236 -18.077 1.00 77.19 283 HIS A N 1
ATOM 2188 C CA . HIS A 1 283 ? 3.320 -0.721 -18.763 1.00 77.19 283 HIS A CA 1
ATOM 2189 C C . HIS A 1 283 ? 3.216 -0.197 -20.195 1.00 77.19 283 HIS A C 1
ATOM 2191 O O . HIS A 1 283 ? 2.932 -0.979 -21.093 1.00 77.19 283 HIS A O 1
ATOM 2197 N N . SER A 1 284 ? 3.532 1.081 -20.432 1.00 81.31 284 SER A N 1
ATOM 2198 C CA . SER A 1 284 ? 3.551 1.638 -21.794 1.00 81.31 284 SER A CA 1
ATOM 2199 C C . SER A 1 284 ? 4.693 1.130 -22.674 1.00 81.31 284 SER A C 1
ATOM 2201 O O . SER A 1 284 ? 4.691 1.319 -23.889 1.00 81.31 284 SER A O 1
ATOM 2203 N N . LEU A 1 285 ? 5.709 0.523 -22.059 1.00 82.25 285 LEU A N 1
ATOM 2204 C CA . LEU A 1 285 ? 6.794 -0.127 -22.783 1.00 82.25 285 LEU A CA 1
ATOM 2205 C C . LEU A 1 285 ? 6.442 -1.582 -23.096 1.00 82.25 285 LEU A C 1
ATOM 2207 O O . LEU A 1 285 ? 6.823 -2.062 -24.156 1.00 82.25 285 LEU A O 1
ATOM 2211 N N . ILE A 1 286 ? 5.720 -2.274 -22.214 1.00 80.00 286 ILE A N 1
ATOM 2212 C CA . ILE A 1 286 ? 5.370 -3.690 -22.391 1.00 80.00 286 ILE A CA 1
ATOM 2213 C C . ILE A 1 286 ? 4.103 -3.862 -23.231 1.00 80.00 286 ILE A C 1
ATOM 2215 O O . ILE A 1 286 ? 4.035 -4.790 -24.032 1.00 80.00 286 ILE A O 1
ATOM 2219 N N . TYR A 1 287 ? 3.110 -2.987 -23.082 1.00 77.38 287 TYR A N 1
ATOM 2220 C CA . TYR A 1 287 ? 1.800 -3.111 -23.719 1.00 77.38 287 TYR A CA 1
ATOM 2221 C C . TYR A 1 287 ? 1.532 -1.953 -24.680 1.00 77.38 287 TYR A C 1
ATOM 2223 O O . TYR A 1 287 ? 1.989 -0.832 -24.473 1.00 77.38 287 TYR A O 1
ATOM 2231 N N . ARG A 1 288 ? 0.764 -2.224 -25.738 1.00 77.62 288 ARG A N 1
ATOM 2232 C CA . ARG A 1 288 ? 0.180 -1.210 -26.623 1.00 77.62 288 ARG A CA 1
ATOM 2233 C C . ARG A 1 288 ? -1.334 -1.419 -26.733 1.00 77.62 288 ARG A C 1
ATOM 2235 O O . ARG A 1 288 ? -1.767 -2.577 -26.723 1.00 77.62 288 ARG A O 1
ATOM 2242 N N . PRO A 1 289 ? -2.130 -0.346 -26.873 1.00 76.38 289 PRO A N 1
ATOM 2243 C CA . PRO A 1 289 ? -3.535 -0.469 -27.248 1.00 76.38 289 PRO A CA 1
ATOM 2244 C C . PRO A 1 289 ? -3.649 -1.178 -28.606 1.00 76.38 289 PRO A C 1
ATOM 2246 O O . PRO A 1 289 ? -2.868 -0.889 -29.517 1.00 76.38 289 PRO A O 1
ATOM 2249 N N . ARG A 1 290 ? -4.581 -2.126 -28.737 1.00 76.56 290 ARG A N 1
ATOM 2250 C CA . ARG A 1 290 ? -4.858 -2.852 -29.990 1.00 76.56 290 ARG A CA 1
ATOM 2251 C C . ARG A 1 290 ? -6.154 -2.382 -30.661 1.00 76.56 290 ARG A C 1
ATOM 2253 O O . ARG A 1 290 ? -6.273 -2.525 -31.874 1.00 76.56 290 ARG A O 1
ATOM 2260 N N . GLY A 1 291 ? -7.077 -1.802 -29.897 1.00 72.19 291 GLY A N 1
ATOM 2261 C CA . GLY A 1 291 ? -8.369 -1.304 -30.366 1.00 72.19 291 GLY A CA 1
ATOM 2262 C C . GLY A 1 291 ? -9.390 -1.273 -29.230 1.00 72.19 291 GLY A C 1
ATOM 2263 O O . GLY A 1 291 ? -9.012 -1.328 -28.059 1.00 72.19 291 GLY A O 1
ATOM 2264 N N . GLU A 1 292 ? -10.667 -1.216 -29.592 1.00 72.88 292 GLU A N 1
ATOM 2265 C CA . GLU A 1 292 ? -11.808 -1.322 -28.680 1.00 72.88 292 GLU A CA 1
ATOM 2266 C C . GLU A 1 292 ? -12.652 -2.535 -29.090 1.00 72.88 292 GLU A C 1
ATOM 2268 O O . GLU A 1 292 ? -12.888 -2.749 -30.279 1.00 72.88 292 GLU A O 1
ATOM 2273 N N . GLU A 1 293 ? -13.089 -3.341 -28.125 1.00 72.62 293 GLU A N 1
ATOM 2274 C CA . GLU A 1 293 ? -14.024 -4.448 -28.349 1.00 72.62 293 GLU A CA 1
ATOM 2275 C C . GLU A 1 293 ? -15.347 -4.179 -27.632 1.00 72.62 293 GLU A C 1
ATOM 2277 O O . GLU A 1 293 ? -15.391 -3.570 -26.559 1.00 72.62 293 GLU A O 1
ATOM 2282 N N . ALA A 1 294 ? -16.443 -4.600 -28.263 1.00 68.38 294 ALA A N 1
ATOM 2283 C CA . ALA A 1 294 ? -17.772 -4.549 -27.675 1.00 68.38 294 ALA A CA 1
ATOM 2284 C C . ALA A 1 294 ? -17.877 -5.656 -26.631 1.00 68.38 294 ALA A C 1
ATOM 2286 O O . ALA A 1 294 ? -17.950 -6.832 -26.975 1.00 68.38 294 ALA A O 1
ATOM 2287 N N . VAL A 1 295 ? -17.881 -5.267 -25.360 1.00 71.81 295 VAL A N 1
ATOM 2288 C CA . VAL A 1 295 ? -18.110 -6.182 -24.246 1.00 71.81 295 VAL A CA 1
ATOM 2289 C C . VAL A 1 295 ? -19.558 -6.018 -23.815 1.00 71.81 295 VAL A C 1
ATOM 2291 O O . VAL A 1 295 ? -19.968 -4.935 -23.383 1.00 71.81 295 VAL A O 1
ATOM 2294 N N . GLU A 1 296 ? -20.340 -7.076 -23.991 1.00 64.94 296 GLU A N 1
ATOM 2295 C CA . GLU A 1 296 ? -21.711 -7.155 -23.506 1.00 64.94 296 GLU A CA 1
ATOM 2296 C C . GLU A 1 296 ? -21.698 -7.669 -22.066 1.00 64.94 296 GLU A C 1
ATOM 2298 O O . GLU A 1 296 ? -21.129 -8.716 -21.765 1.00 64.94 296 GLU A O 1
ATOM 2303 N N . ASP A 1 297 ? -22.275 -6.893 -21.155 1.00 60.38 297 ASP A N 1
ATOM 2304 C CA . ASP A 1 297 ? -22.456 -7.315 -19.771 1.00 60.38 297 ASP A CA 1
ATOM 2305 C C . ASP A 1 297 ? -23.567 -8.373 -19.717 1.00 60.38 297 ASP A C 1
ATOM 2307 O O . ASP A 1 297 ? -24.739 -8.047 -19.900 1.00 60.38 297 ASP A O 1
ATOM 2311 N N . GLU A 1 298 ? -23.204 -9.632 -19.457 1.00 60.91 298 GLU A N 1
ATOM 2312 C CA . GLU A 1 298 ? -24.129 -10.782 -19.425 1.00 60.91 298 GLU A CA 1
ATOM 2313 C C . GLU A 1 298 ? -25.286 -10.614 -18.420 1.00 60.91 298 GLU A C 1
ATOM 2315 O O . GLU A 1 298 ? -26.322 -11.267 -18.534 1.00 60.91 298 GLU A O 1
ATOM 2320 N N . THR A 1 299 ? -25.136 -9.719 -17.442 1.00 57.25 299 THR A N 1
ATOM 2321 C CA . THR A 1 299 ? -26.127 -9.447 -16.393 1.00 57.25 299 THR A CA 1
ATOM 2322 C C . THR A 1 299 ? -27.103 -8.340 -16.774 1.00 57.25 299 THR A C 1
ATOM 2324 O O . THR A 1 299 ? -28.256 -8.358 -16.344 1.00 57.25 299 THR A O 1
ATOM 2327 N N . THR A 1 300 ? -26.643 -7.337 -17.524 1.00 70.94 300 THR A N 1
ATOM 2328 C CA . THR A 1 300 ? -27.430 -6.130 -17.836 1.00 70.94 300 THR A CA 1
ATOM 2329 C C . THR A 1 300 ? -27.774 -5.980 -19.318 1.00 70.94 300 THR A C 1
ATOM 2331 O O . THR A 1 300 ? -28.548 -5.087 -19.662 1.00 70.94 300 THR A O 1
ATOM 2334 N N . GLY A 1 301 ? -27.211 -6.821 -20.193 1.00 71.69 301 GLY A N 1
ATOM 2335 C CA . GLY A 1 301 ? -27.355 -6.754 -21.654 1.00 71.69 301 GLY A CA 1
ATOM 2336 C C . GLY A 1 301 ? -26.748 -5.490 -22.270 1.00 71.69 301 GLY A C 1
ATOM 2337 O O . GLY A 1 301 ? -27.046 -5.128 -23.406 1.00 71.69 301 GLY A O 1
ATOM 2338 N N . LYS A 1 302 ? -25.949 -4.741 -21.501 1.00 63.38 302 LYS A N 1
ATOM 2339 C CA . LYS A 1 302 ? -25.436 -3.439 -21.919 1.00 63.38 302 LYS A CA 1
ATOM 2340 C C . LYS A 1 302 ? -24.082 -3.609 -22.590 1.00 63.38 302 LYS A C 1
ATOM 2342 O O . LYS A 1 302 ? -23.108 -4.003 -21.953 1.00 63.38 302 LYS A O 1
ATOM 2347 N N . THR A 1 303 ? -24.008 -3.253 -23.866 1.00 65.25 303 THR A N 1
ATOM 2348 C CA . THR A 1 303 ? -22.752 -3.251 -24.618 1.00 65.25 303 THR A CA 1
ATOM 2349 C C . THR A 1 303 ? -21.927 -2.011 -24.273 1.00 65.25 303 THR A C 1
ATOM 2351 O O . THR A 1 303 ? -22.399 -0.878 -24.390 1.00 65.25 303 THR A O 1
ATOM 2354 N N . THR A 1 304 ? -20.677 -2.210 -23.856 1.00 66.81 304 THR A N 1
ATOM 2355 C CA . THR A 1 304 ? -19.700 -1.134 -23.637 1.00 66.81 304 THR A CA 1
ATOM 2356 C C . THR A 1 304 ? -18.451 -1.372 -24.473 1.00 66.81 304 THR A C 1
ATOM 2358 O O . THR A 1 304 ? -17.955 -2.492 -24.556 1.00 66.81 304 THR A O 1
ATOM 2361 N N . MET A 1 305 ? -17.936 -0.313 -25.101 1.00 67.38 305 MET A N 1
ATOM 2362 C CA . MET A 1 305 ? -16.635 -0.358 -25.769 1.00 67.38 305 MET A CA 1
ATOM 2363 C C . MET A 1 305 ? -15.542 -0.406 -24.697 1.00 67.38 305 MET A C 1
ATOM 2365 O O . MET A 1 305 ? -15.456 0.500 -23.866 1.00 67.38 305 MET A O 1
ATOM 2369 N N . SER A 1 306 ? -14.740 -1.470 -24.694 1.00 57.62 306 SER A N 1
ATOM 2370 C CA . SER A 1 306 ? -13.610 -1.638 -23.775 1.00 57.62 306 SER A CA 1
ATOM 2371 C C . SER A 1 306 ? -12.294 -1.700 -24.555 1.00 57.62 306 SER A C 1
ATOM 2373 O O . SER A 1 306 ? -12.213 -2.418 -25.553 1.00 57.62 306 SER A O 1
ATOM 2375 N N . PRO A 1 307 ? -11.246 -0.969 -24.137 1.00 68.44 307 PRO A N 1
ATOM 2376 C CA . PRO A 1 307 ? -9.959 -1.008 -24.817 1.00 68.44 307 PRO A CA 1
ATOM 2377 C C . PRO A 1 307 ? -9.250 -2.345 -24.581 1.00 68.44 307 PRO A C 1
ATOM 2379 O O . PRO A 1 307 ? -9.136 -2.802 -23.444 1.00 68.44 307 PRO A O 1
ATOM 2382 N N . THR A 1 308 ? -8.705 -2.938 -25.643 1.00 73.44 308 THR A N 1
ATOM 2383 C CA . THR A 1 308 ? -7.905 -4.169 -25.570 1.00 73.44 308 THR A CA 1
ATOM 2384 C C . THR A 1 308 ? -6.411 -3.880 -25.716 1.00 73.44 308 THR A C 1
ATOM 2386 O O . THR A 1 308 ? -5.988 -2.936 -26.394 1.00 73.44 308 THR A O 1
ATOM 2389 N N . PHE A 1 309 ? -5.578 -4.707 -25.077 1.00 74.62 309 PHE A N 1
ATOM 2390 C CA . PHE A 1 309 ? -4.123 -4.531 -25.024 1.00 74.62 309 PHE A CA 1
ATOM 2391 C C . PHE A 1 309 ? -3.385 -5.742 -25.594 1.00 74.62 309 PHE A C 1
ATOM 2393 O O . PHE A 1 309 ? -3.785 -6.887 -25.400 1.00 74.62 309 PHE A O 1
ATOM 2400 N N . ALA A 1 310 ? -2.262 -5.492 -26.267 1.00 75.12 310 ALA A N 1
ATOM 2401 C CA . ALA A 1 310 ? -1.347 -6.527 -26.740 1.00 75.12 310 ALA A CA 1
ATOM 2402 C C . ALA A 1 310 ? 0.097 -6.202 -26.341 1.00 75.12 310 ALA A C 1
ATOM 2404 O O . ALA A 1 310 ? 0.448 -5.037 -26.150 1.00 75.12 310 ALA A O 1
ATOM 2405 N N . ILE A 1 311 ? 0.955 -7.223 -26.257 1.00 76.81 311 ILE A N 1
ATOM 2406 C CA . ILE A 1 311 ? 2.390 -7.036 -25.997 1.00 76.81 311 ILE A CA 1
ATOM 2407 C C . ILE A 1 311 ? 3.019 -6.196 -27.123 1.00 76.81 311 ILE A C 1
ATOM 2409 O O . ILE A 1 311 ? 2.880 -6.500 -28.312 1.00 76.81 311 ILE A O 1
ATOM 2413 N N . ASN A 1 312 ? 3.742 -5.142 -26.749 1.00 79.12 312 ASN A N 1
ATOM 2414 C CA . ASN A 1 312 ? 4.449 -4.241 -27.646 1.00 79.12 312 ASN A CA 1
ATOM 2415 C C . ASN A 1 312 ? 5.837 -4.794 -28.007 1.00 79.12 312 ASN A C 1
ATOM 2417 O O . ASN A 1 312 ? 6.860 -4.373 -27.471 1.00 79.12 312 ASN A O 1
ATOM 2421 N N . ARG A 1 313 ? 5.886 -5.723 -28.968 1.00 81.00 313 ARG A N 1
ATOM 2422 C CA . ARG A 1 313 ? 7.151 -6.326 -29.436 1.00 81.00 313 ARG A CA 1
ATOM 2423 C C . ARG A 1 313 ? 8.117 -5.342 -30.113 1.00 81.00 313 ARG A C 1
ATOM 2425 O O . ARG A 1 313 ? 9.284 -5.666 -30.277 1.00 81.00 313 ARG A O 1
ATOM 2432 N N . GLN A 1 314 ? 7.645 -4.161 -30.513 1.00 82.31 314 GLN A N 1
ATOM 2433 C CA . GLN A 1 314 ? 8.460 -3.118 -31.153 1.00 82.31 314 GLN A CA 1
ATOM 2434 C C . GLN A 1 314 ? 8.990 -2.079 -30.154 1.00 82.31 314 GLN A C 1
ATOM 2436 O O . GLN A 1 314 ? 9.617 -1.094 -30.547 1.00 82.31 314 GLN A O 1
ATOM 2441 N N . SER A 1 315 ? 8.724 -2.279 -28.864 1.00 84.38 315 SER A N 1
ATOM 2442 C CA . SER A 1 315 ? 9.114 -1.351 -27.813 1.00 84.38 315 SER A CA 1
ATOM 2443 C C . SER A 1 315 ? 10.628 -1.111 -27.779 1.00 84.38 315 SER A C 1
ATOM 2445 O O . SER A 1 315 ? 11.395 -2.068 -27.916 1.00 84.38 315 SER A O 1
ATOM 2447 N N . PRO A 1 316 ? 11.088 0.131 -27.527 1.00 81.12 316 PRO A N 1
ATOM 2448 C CA . PRO A 1 316 ? 12.504 0.422 -27.298 1.00 81.12 316 PRO A CA 1
ATOM 2449 C C . PRO A 1 316 ? 13.125 -0.446 -26.197 1.00 81.12 316 PRO A C 1
ATOM 2451 O O . PRO A 1 316 ? 14.300 -0.787 -26.279 1.00 81.12 316 PRO A O 1
ATOM 2454 N N . VAL A 1 317 ? 12.324 -0.879 -25.212 1.00 82.50 317 VAL A N 1
ATOM 2455 C CA . VAL A 1 317 ? 12.791 -1.756 -24.127 1.00 82.50 317 VAL A CA 1
ATOM 2456 C C . VAL A 1 317 ? 13.307 -3.103 -24.641 1.00 82.50 317 VAL A C 1
ATOM 2458 O O . VAL A 1 317 ? 14.206 -3.669 -24.038 1.00 82.50 317 VAL A O 1
ATOM 2461 N N . ALA A 1 318 ? 12.803 -3.589 -25.782 1.00 81.25 318 ALA A N 1
ATOM 2462 C CA . ALA A 1 318 ? 13.227 -4.862 -26.367 1.00 81.25 318 ALA A CA 1
ATOM 2463 C C . ALA A 1 318 ? 14.667 -4.829 -26.912 1.00 81.25 318 ALA A C 1
ATOM 2465 O O . ALA A 1 318 ? 15.238 -5.879 -27.189 1.00 81.25 318 ALA A O 1
ATOM 2466 N N . ARG A 1 319 ? 15.238 -3.632 -27.099 1.00 81.31 319 ARG A N 1
ATOM 2467 C CA . ARG A 1 319 ? 16.608 -3.415 -27.593 1.00 81.31 319 ARG A CA 1
ATOM 2468 C C . ARG A 1 319 ? 17.527 -2.778 -26.546 1.00 81.31 319 ARG A C 1
ATOM 2470 O O . ARG A 1 319 ? 18.709 -2.592 -26.819 1.00 81.31 319 ARG A O 1
ATOM 2477 N N . ALA A 1 320 ? 16.999 -2.436 -25.370 1.00 80.69 320 ALA A N 1
ATOM 2478 C CA . ALA A 1 320 ? 17.767 -1.783 -24.322 1.00 80.69 320 ALA A CA 1
ATOM 2479 C C . ALA A 1 320 ? 18.796 -2.753 -23.724 1.00 80.69 320 ALA A C 1
ATOM 2481 O O . ALA A 1 320 ? 18.456 -3.875 -23.355 1.00 80.69 320 ALA A O 1
ATOM 2482 N N . LYS A 1 321 ? 20.046 -2.302 -23.586 1.00 77.56 321 LYS A N 1
ATOM 2483 C CA . LYS A 1 321 ? 21.096 -3.046 -22.875 1.00 77.56 321 LYS A CA 1
ATOM 2484 C C . LYS A 1 321 ? 20.960 -2.936 -21.355 1.00 77.56 321 LYS A C 1
ATOM 2486 O O . LYS A 1 321 ? 21.473 -3.785 -20.637 1.00 77.56 321 LYS A O 1
ATOM 2491 N N . LEU A 1 322 ? 20.274 -1.899 -20.869 1.00 76.06 322 LEU A N 1
ATOM 2492 C CA . LEU A 1 322 ? 19.928 -1.716 -19.460 1.00 76.06 322 LEU A CA 1
ATOM 2493 C C . LEU A 1 322 ? 18.522 -1.124 -19.335 1.00 76.06 322 LEU A C 1
ATOM 2495 O O . LEU A 1 322 ? 18.191 -0.133 -19.992 1.00 76.06 322 LEU A O 1
ATOM 2499 N N . VAL A 1 323 ? 17.718 -1.681 -18.431 1.00 76.19 323 VAL A N 1
ATOM 2500 C CA 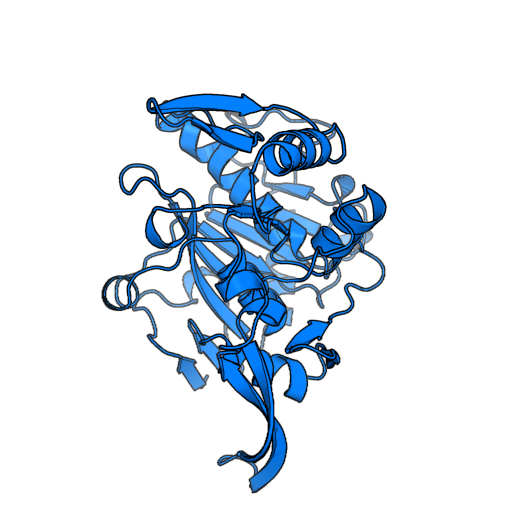. VAL A 1 323 ? 16.422 -1.116 -18.044 1.00 76.19 323 VAL A CA 1
ATOM 2501 C C . VAL A 1 323 ? 16.492 -0.680 -16.586 1.00 76.19 323 VAL A C 1
ATOM 2503 O O . VAL A 1 323 ? 16.714 -1.489 -15.693 1.00 76.19 323 VAL A O 1
ATOM 2506 N N . VAL A 1 324 ? 16.295 0.614 -16.336 1.00 74.88 324 VAL A N 1
ATOM 2507 C CA . VAL A 1 324 ? 16.270 1.179 -14.982 1.00 74.88 324 VAL A CA 1
ATOM 2508 C C . VAL A 1 324 ? 14.822 1.351 -14.545 1.00 74.88 324 VAL A C 1
ATOM 2510 O O . VAL A 1 324 ? 14.107 2.217 -15.058 1.00 74.88 324 VAL A O 1
ATOM 2513 N N . VAL A 1 325 ? 14.389 0.550 -13.575 1.00 73.44 325 VAL A N 1
ATOM 2514 C CA . VAL A 1 325 ? 13.015 0.566 -13.059 1.00 73.44 325 VAL A CA 1
ATOM 2515 C C . VAL A 1 325 ? 12.983 1.302 -11.710 1.00 73.44 325 VAL A C 1
ATOM 2517 O O . VAL A 1 325 ? 13.279 0.728 -10.666 1.00 73.44 325 VAL A O 1
ATOM 2520 N N . ASP A 1 326 ? 12.668 2.603 -11.726 1.00 70.00 326 ASP A N 1
ATOM 2521 C CA . ASP A 1 326 ? 12.600 3.433 -10.507 1.00 70.00 326 ASP A CA 1
ATOM 2522 C C . ASP A 1 326 ? 11.245 3.297 -9.779 1.00 70.00 326 ASP A C 1
ATOM 2524 O O . ASP A 1 326 ? 10.219 2.952 -10.370 1.00 70.00 326 ASP A O 1
ATOM 2528 N N . GLU A 1 327 ? 11.249 3.595 -8.479 1.00 68.50 327 GLU A N 1
ATOM 2529 C CA . GLU A 1 327 ? 10.141 3.428 -7.527 1.00 68.50 327 GLU A CA 1
ATOM 2530 C C . GLU A 1 327 ? 9.584 2.003 -7.374 1.00 68.50 327 GLU A C 1
ATOM 2532 O O . GLU A 1 327 ? 8.554 1.819 -6.712 1.00 68.50 327 GLU A O 1
ATOM 2537 N N . CYS A 1 328 ? 10.298 0.993 -7.870 1.00 64.75 328 CYS A N 1
ATOM 2538 C CA . CYS A 1 328 ? 10.014 -0.403 -7.566 1.00 64.75 328 CYS A CA 1
ATOM 2539 C C . CYS A 1 328 ? 10.115 -0.688 -6.071 1.00 64.75 328 CYS A C 1
ATOM 2541 O O . CYS A 1 328 ? 10.782 0.004 -5.295 1.00 64.75 328 CYS A O 1
ATOM 2543 N N . SER A 1 329 ? 9.377 -1.688 -5.625 1.00 70.94 329 SER A N 1
ATOM 2544 C CA . SER A 1 329 ? 9.405 -2.174 -4.252 1.00 70.94 329 SER A CA 1
ATOM 2545 C C . SER A 1 329 ? 9.167 -3.666 -4.288 1.00 70.94 329 SER A C 1
ATOM 2547 O O . SER A 1 329 ? 8.482 -4.131 -5.189 1.00 70.94 329 SER A O 1
ATOM 2549 N N . MET A 1 330 ? 9.762 -4.377 -3.327 1.00 75.19 330 MET A N 1
ATOM 2550 C CA . MET A 1 330 ? 9.671 -5.835 -3.217 1.00 75.19 330 MET A CA 1
ATOM 2551 C C . MET A 1 330 ? 9.967 -6.495 -4.572 1.00 75.19 330 MET A C 1
ATOM 2553 O O . MET A 1 330 ? 9.073 -7.027 -5.209 1.00 75.19 330 MET A O 1
ATOM 2557 N N . VAL A 1 331 ? 11.201 -6.345 -5.053 1.00 67.25 331 VAL A N 1
ATOM 2558 C CA . VAL A 1 331 ? 11.663 -6.930 -6.320 1.00 67.25 331 VAL A CA 1
ATOM 2559 C C . VAL A 1 331 ? 12.293 -8.285 -6.011 1.00 67.25 331 VAL A C 1
ATOM 2561 O O . VAL A 1 331 ? 13.044 -8.381 -5.041 1.00 67.25 331 VAL A O 1
ATOM 2564 N N . ASP A 1 332 ? 11.973 -9.305 -6.800 1.00 65.94 332 ASP A N 1
ATOM 2565 C CA . ASP A 1 332 ? 12.548 -10.650 -6.739 1.00 65.94 332 ASP A CA 1
ATOM 2566 C C . ASP A 1 332 ? 13.312 -10.986 -8.032 1.00 65.94 332 ASP A C 1
ATOM 2568 O O . ASP A 1 332 ? 13.413 -10.162 -8.943 1.00 65.94 332 ASP A O 1
ATOM 2572 N N . GLU A 1 333 ? 13.860 -12.200 -8.098 1.00 61.16 333 GLU A N 1
ATOM 2573 C CA . GLU A 1 333 ? 14.606 -12.700 -9.260 1.00 61.16 333 GLU A CA 1
ATOM 2574 C C . GLU A 1 333 ? 13.745 -12.785 -10.531 1.00 61.16 333 GLU A C 1
ATOM 2576 O O . GLU A 1 333 ? 14.274 -12.662 -11.627 1.00 61.16 333 GLU A O 1
ATOM 2581 N N . GLU A 1 334 ? 12.416 -12.925 -10.425 1.00 56.25 334 GLU A N 1
ATOM 2582 C CA . GLU A 1 334 ? 11.533 -12.934 -11.604 1.00 56.25 334 GLU A CA 1
ATOM 2583 C C . GLU A 1 334 ? 11.441 -11.562 -12.302 1.00 56.25 334 GLU A C 1
ATOM 2585 O O . GLU A 1 334 ? 10.971 -11.470 -13.440 1.00 56.25 334 GLU A O 1
ATOM 2590 N N . LEU A 1 335 ? 11.851 -10.485 -11.625 1.00 45.72 335 LEU A N 1
ATOM 2591 C CA . LEU A 1 335 ? 11.895 -9.120 -12.154 1.00 45.72 335 LEU A CA 1
ATOM 2592 C C . LEU A 1 335 ? 13.290 -8.685 -12.646 1.00 45.72 335 LEU A C 1
ATOM 2594 O O . LEU A 1 335 ? 13.386 -7.583 -13.200 1.00 45.72 335 LEU A O 1
ATOM 2598 N N . GLY A 1 336 ? 14.335 -9.495 -12.434 1.00 37.66 336 GLY A N 1
ATOM 2599 C CA . GLY A 1 336 ? 15.740 -9.180 -12.740 1.00 37.66 336 GLY A CA 1
ATOM 2600 C C . GLY A 1 336 ? 16.491 -10.326 -13.400 1.00 37.66 336 GLY A C 1
ATOM 2601 O O . GLY A 1 336 ? 17.697 -10.449 -13.098 1.00 37.66 336 GLY A O 1
#

Radius of gyration: 20.58 Å; chains: 1; bounding box: 59×40×56 Å

Sequence (336 aa):
MHQAGFVVPKFGLEALGLKNLGNVYWNLQVPSLYEEAVRRREGVVAEGGALVVRTGIHTGRSPNDKFIVEDGESKGRIDWGKTNKPIAPDRYRALYNRMIGYAQRRDLFVRDCWAGADPAHRIGVRVVNETAWHNLFARNMFLRPKPEELEGFKPEFTILNLPGFQADPALDGTASDCAILVNFTDRVVAICGTWYAGEIKKSVFTILNYLLPDKNVLPMHASANVGPKNDVAIFFGLSGTGKTTLARHFAGHVDGDVQFAPSTGKAAQGLRSKGASNARTIHSLIYRPRGEEAVEDETTGKTTMSPTFAINRQSPVARAKLVVVDECSMVDEELG